Protein AF-A0A661I792-F1 (afdb_monomer)

pLDDT: mean 76.2, std 16.73, range [31.7, 96.56]

Structure (mmCIF, N/CA/C/O backbone):
data_AF-A0A661I792-F1
#
_entry.id   AF-A0A661I792-F1
#
loop_
_atom_site.group_PDB
_atom_site.id
_atom_site.type_symbol
_atom_site.label_atom_id
_atom_site.label_alt_id
_atom_site.label_comp_id
_atom_site.label_asym_id
_atom_site.label_entity_id
_atom_site.label_seq_id
_atom_site.pdbx_PDB_ins_code
_atom_site.Cartn_x
_atom_site.Cartn_y
_atom_site.Cartn_z
_atom_site.occupancy
_atom_site.B_iso_or_equiv
_atom_site.auth_seq_id
_atom_site.auth_comp_id
_atom_site.auth_asym_id
_atom_site.auth_atom_id
_atom_site.pdbx_PDB_model_num
ATOM 1 N N . MET A 1 1 ? 30.386 -7.662 -24.280 1.00 36.38 1 MET A N 1
ATOM 2 C CA . MET A 1 1 ? 29.263 -7.401 -25.202 1.00 36.38 1 MET A CA 1
ATOM 3 C C . MET A 1 1 ? 28.297 -6.497 -24.473 1.00 36.38 1 MET A C 1
ATOM 5 O O . MET A 1 1 ? 27.669 -6.955 -23.529 1.00 36.38 1 MET A O 1
ATOM 9 N N . GLU A 1 2 ? 28.245 -5.221 -24.839 1.00 31.70 2 GLU A N 1
ATOM 10 C CA . GLU A 1 2 ? 27.191 -4.324 -24.367 1.00 31.70 2 GLU A CA 1
ATOM 11 C C . GLU A 1 2 ? 25.916 -4.669 -25.136 1.00 31.70 2 GLU A C 1
ATOM 13 O O . GLU A 1 2 ? 25.877 -4.594 -26.364 1.00 31.70 2 GLU A O 1
ATOM 18 N N . ILE A 1 3 ? 24.895 -5.140 -24.422 1.00 36.31 3 ILE A N 1
ATOM 19 C CA . ILE A 1 3 ? 23.562 -5.319 -24.992 1.00 36.31 3 ILE A CA 1
ATOM 20 C C . ILE A 1 3 ? 23.033 -3.905 -25.246 1.00 36.31 3 ILE A C 1
ATOM 22 O O . ILE A 1 3 ? 22.927 -3.117 -24.308 1.00 36.31 3 ILE A O 1
ATOM 26 N N . SER A 1 4 ? 22.742 -3.558 -26.504 1.00 47.19 4 SER A N 1
ATOM 27 C CA . SER A 1 4 ? 22.090 -2.283 -26.815 1.00 47.19 4 SER A CA 1
ATOM 28 C C . SER A 1 4 ? 20.766 -2.186 -26.046 1.00 47.19 4 SER A C 1
ATOM 30 O O . SER A 1 4 ? 20.094 -3.196 -25.827 1.00 47.19 4 SER A O 1
ATOM 32 N N . ALA A 1 5 ? 20.360 -0.982 -25.633 1.00 53.44 5 ALA A N 1
ATOM 33 C CA . ALA A 1 5 ? 19.099 -0.781 -24.908 1.00 53.44 5 ALA A CA 1
ATOM 34 C C . ALA A 1 5 ? 17.885 -1.370 -25.661 1.00 53.44 5 ALA A C 1
ATOM 36 O O . ALA A 1 5 ? 16.935 -1.851 -25.051 1.00 53.44 5 ALA A O 1
ATOM 37 N N . GLU A 1 6 ? 17.956 -1.395 -26.991 1.00 52.75 6 GLU A N 1
ATOM 38 C CA . GLU A 1 6 ? 16.969 -1.996 -27.887 1.00 52.75 6 GLU A CA 1
ATOM 39 C C . GLU A 1 6 ? 16.891 -3.526 -27.731 1.00 52.75 6 GLU A C 1
ATOM 41 O O . GLU A 1 6 ? 15.804 -4.076 -27.551 1.00 52.75 6 GLU A O 1
ATOM 46 N N . ASN A 1 7 ? 18.044 -4.204 -27.659 1.00 55.19 7 ASN A N 1
ATOM 47 C CA . ASN A 1 7 ? 18.119 -5.645 -27.415 1.00 55.19 7 ASN A CA 1
ATOM 48 C C . ASN A 1 7 ? 17.689 -6.014 -25.988 1.00 55.19 7 ASN A C 1
ATOM 50 O O . ASN A 1 7 ? 17.092 -7.066 -25.794 1.00 55.19 7 ASN A O 1
ATOM 54 N N . ALA A 1 8 ? 17.947 -5.162 -24.989 1.00 55.28 8 ALA A N 1
ATOM 55 C CA . ALA A 1 8 ? 17.511 -5.401 -23.611 1.00 55.28 8 ALA A CA 1
ATOM 56 C C . ALA A 1 8 ? 15.984 -5.284 -23.456 1.00 55.28 8 ALA A C 1
ATOM 58 O O . ALA A 1 8 ? 15.372 -6.079 -22.750 1.00 55.28 8 ALA A O 1
ATOM 59 N N . ILE A 1 9 ? 15.360 -4.327 -24.147 1.00 59.91 9 ILE A N 1
ATOM 60 C CA . ILE A 1 9 ? 13.910 -4.095 -24.103 1.00 59.91 9 ILE A CA 1
ATOM 61 C C . ILE A 1 9 ? 13.143 -5.205 -24.822 1.00 59.91 9 ILE A C 1
ATOM 63 O O . ILE A 1 9 ? 12.162 -5.714 -24.279 1.00 59.91 9 ILE A O 1
ATOM 67 N N . GLN A 1 10 ? 13.611 -5.616 -26.003 1.00 60.66 10 GLN A N 1
ATOM 68 C CA . GLN A 1 10 ? 13.014 -6.741 -26.720 1.00 60.66 10 GLN A CA 1
ATOM 69 C C . GLN A 1 10 ? 13.182 -8.046 -25.928 1.00 60.66 10 GLN A C 1
ATOM 71 O O . GLN A 1 10 ? 12.230 -8.804 -25.785 1.00 60.66 10 GLN A O 1
ATOM 76 N N . LEU A 1 11 ? 14.349 -8.255 -25.309 1.00 58.88 11 LEU A N 1
ATOM 77 C CA . LEU A 1 11 ? 14.598 -9.403 -24.437 1.00 58.88 11 LEU A CA 1
ATOM 78 C C . LEU A 1 11 ? 13.673 -9.420 -23.209 1.00 58.88 11 LEU A C 1
ATOM 80 O O . LEU A 1 11 ? 13.202 -10.488 -22.832 1.00 58.88 11 LEU A O 1
ATOM 84 N N . ILE A 1 12 ? 13.384 -8.266 -22.595 1.00 63.16 12 ILE A N 1
ATOM 85 C CA . ILE A 1 12 ? 12.429 -8.155 -21.479 1.00 63.16 12 ILE A CA 1
ATOM 86 C C . ILE A 1 12 ? 11.011 -8.511 -21.944 1.00 63.16 12 ILE A C 1
ATOM 88 O O . ILE A 1 12 ? 10.348 -9.318 -21.295 1.00 63.16 12 ILE A O 1
ATOM 92 N N . ALA A 1 13 ? 10.569 -7.976 -23.085 1.00 63.66 13 ALA A N 1
ATOM 93 C CA . ALA A 1 13 ? 9.257 -8.290 -23.651 1.00 63.66 13 ALA A CA 1
ATOM 94 C C . ALA A 1 13 ? 9.113 -9.789 -23.991 1.00 63.66 13 ALA A C 1
ATOM 96 O O . ALA A 1 13 ? 8.110 -10.410 -23.636 1.00 63.66 13 ALA A O 1
ATOM 97 N N . ASP A 1 14 ? 10.141 -10.391 -24.596 1.00 64.50 14 ASP A N 1
ATOM 98 C CA . ASP A 1 14 ? 10.151 -11.807 -24.988 1.00 64.50 14 ASP A CA 1
ATOM 99 C C . ASP A 1 14 ? 10.258 -12.756 -23.777 1.00 64.50 14 ASP A C 1
ATOM 101 O O . ASP A 1 14 ? 9.633 -13.824 -23.752 1.00 64.50 14 ASP A O 1
ATOM 105 N N . LEU A 1 15 ? 11.017 -12.369 -22.741 1.00 63.72 15 LEU A N 1
ATOM 106 C CA . LEU A 1 15 ? 11.082 -13.095 -21.467 1.00 63.72 15 LEU A CA 1
ATOM 107 C C . LEU A 1 15 ? 9.733 -13.070 -20.743 1.00 63.72 15 LEU A C 1
ATOM 109 O O . LEU A 1 15 ? 9.329 -14.086 -20.174 1.00 63.72 15 LEU A O 1
ATOM 113 N N . TRP A 1 16 ? 9.030 -11.938 -20.770 1.00 69.50 16 TRP A N 1
ATOM 114 C CA . TRP A 1 16 ? 7.749 -11.782 -20.085 1.00 69.50 16 TRP A CA 1
ATOM 115 C C . TRP A 1 16 ? 6.616 -12.542 -20.752 1.00 69.50 16 TRP A C 1
ATOM 117 O O . TRP A 1 16 ? 5.866 -13.226 -20.054 1.00 69.50 16 TRP A O 1
ATOM 127 N N . ALA A 1 17 ? 6.544 -12.508 -22.083 1.00 65.00 17 ALA A N 1
ATOM 128 C CA . ALA A 1 17 ? 5.486 -13.170 -22.838 1.00 65.00 17 ALA A CA 1
ATOM 129 C C . ALA A 1 17 ? 5.376 -14.679 -22.544 1.00 65.00 17 ALA A C 1
ATOM 131 O O . ALA A 1 17 ? 4.275 -15.226 -22.571 1.00 65.00 17 ALA A O 1
ATOM 132 N N . ASN A 1 18 ? 6.494 -15.345 -22.228 1.00 67.94 18 ASN A N 1
ATOM 133 C CA . ASN A 1 18 ? 6.528 -16.792 -22.002 1.00 67.94 18 ASN A CA 1
ATOM 134 C C . ASN A 1 18 ? 6.599 -17.208 -20.524 1.00 67.94 18 ASN A C 1
ATOM 136 O O . ASN A 1 18 ? 6.168 -18.311 -20.193 1.00 67.94 18 ASN A O 1
ATOM 140 N N . LYS A 1 19 ? 7.156 -16.375 -19.633 1.00 80.69 19 LYS A N 1
ATOM 141 C CA . LYS A 1 19 ? 7.355 -16.739 -18.216 1.00 80.69 19 LYS A CA 1
ATOM 142 C C . LYS A 1 19 ? 6.339 -16.125 -17.255 1.00 80.69 19 LYS A C 1
ATOM 144 O O . LYS A 1 19 ? 6.137 -16.687 -16.183 1.00 80.69 19 LYS A O 1
ATOM 149 N N . PHE A 1 20 ? 5.706 -15.010 -17.621 1.00 86.56 20 PHE A N 1
ATOM 150 C CA . PHE A 1 20 ? 4.844 -14.233 -16.722 1.00 86.56 20 PHE A CA 1
ATOM 151 C C . PHE A 1 20 ? 3.500 -13.920 -17.400 1.00 86.56 20 PHE A C 1
ATOM 153 O O . PHE A 1 20 ? 3.260 -12.788 -17.836 1.00 86.56 20 PHE A O 1
ATOM 160 N N . PRO A 1 21 ? 2.628 -14.935 -17.566 1.00 88.62 21 PRO A N 1
ATOM 161 C CA . PRO A 1 21 ? 1.406 -14.809 -18.354 1.00 88.62 21 PRO A CA 1
ATOM 162 C C . PRO A 1 21 ? 0.429 -13.772 -17.793 1.00 88.62 21 PRO A C 1
ATOM 164 O O . PRO A 1 21 ? -0.238 -13.095 -18.577 1.00 88.62 21 PRO A O 1
ATOM 167 N N . LEU A 1 22 ? 0.337 -13.600 -16.469 1.00 89.81 22 LEU A N 1
ATOM 168 C CA . LEU A 1 22 ? -0.545 -12.590 -15.884 1.00 89.81 22 LEU A CA 1
ATOM 169 C C . LEU A 1 22 ? 0.030 -11.187 -16.026 1.00 89.81 22 LEU A C 1
ATOM 171 O O . LEU A 1 22 ? -0.718 -10.263 -16.349 1.00 89.81 22 LEU A O 1
ATOM 175 N N . VAL A 1 23 ? 1.342 -11.017 -15.853 1.00 86.69 23 VAL A N 1
ATOM 176 C CA . VAL A 1 23 ? 2.013 -9.744 -16.153 1.00 86.69 23 VAL A CA 1
ATOM 177 C C . VAL A 1 23 ? 1.758 -9.349 -17.601 1.00 86.69 23 VAL A C 1
ATOM 179 O O . VAL A 1 23 ? 1.326 -8.226 -17.860 1.00 86.69 23 VAL A O 1
ATOM 182 N N . GLN A 1 24 ? 1.938 -10.279 -18.540 1.00 86.50 24 GLN A N 1
ATOM 183 C CA . GLN A 1 24 ? 1.678 -10.027 -19.953 1.00 86.50 24 GLN A CA 1
ATOM 184 C C . GLN A 1 24 ? 0.206 -9.677 -20.209 1.00 86.50 24 GLN A C 1
ATOM 186 O O . GLN A 1 24 ? -0.077 -8.679 -20.872 1.00 86.50 24 GLN A O 1
ATOM 191 N N . LYS A 1 25 ? -0.731 -10.456 -19.653 1.00 88.38 25 LYS A N 1
ATOM 192 C CA . LYS A 1 25 ? -2.183 -10.253 -19.793 1.00 88.38 25 LYS A CA 1
ATOM 193 C C . LYS A 1 25 ? -2.640 -8.879 -19.302 1.00 88.38 25 LYS A C 1
ATOM 195 O O . LYS A 1 25 ? -3.499 -8.272 -19.931 1.00 88.38 25 LYS A O 1
ATOM 200 N N . TYR A 1 26 ? -2.113 -8.417 -18.171 1.00 89.00 26 TYR A N 1
ATOM 201 C CA . TYR A 1 26 ? -2.618 -7.229 -17.479 1.00 89.00 26 TYR A CA 1
ATOM 202 C C . TYR A 1 26 ? -1.806 -5.958 -17.744 1.00 89.00 26 TYR A C 1
ATOM 204 O O . TYR A 1 26 ? -2.359 -4.860 -17.725 1.00 89.00 26 TYR A O 1
ATOM 212 N N . PHE A 1 27 ? -0.506 -6.085 -18.000 1.00 86.75 27 PHE A N 1
ATOM 213 C CA . PHE A 1 27 ? 0.397 -4.945 -18.138 1.00 86.75 27 PHE A CA 1
ATOM 214 C C . PHE A 1 27 ? 1.147 -4.894 -19.472 1.00 86.75 27 PHE A C 1
ATOM 216 O O . PHE A 1 27 ? 1.736 -3.857 -19.764 1.00 86.75 27 PHE A O 1
ATOM 223 N N . GLY A 1 28 ? 1.126 -5.950 -20.293 1.00 85.44 28 GLY A N 1
ATOM 224 C CA . GLY A 1 28 ? 1.996 -6.086 -21.469 1.00 85.44 28 GLY A CA 1
ATOM 225 C C . GLY A 1 28 ? 1.923 -4.920 -22.464 1.00 85.44 28 GLY A C 1
ATOM 226 O O . GLY A 1 28 ? 2.956 -4.371 -22.853 1.00 85.44 28 GLY A O 1
ATOM 227 N N . GLU A 1 29 ? 0.718 -4.484 -22.842 1.00 85.88 29 GLU A N 1
ATOM 228 C CA . GLU A 1 29 ? 0.529 -3.356 -23.773 1.00 85.88 29 GLU A CA 1
ATOM 229 C C . GLU A 1 29 ? 1.017 -2.022 -23.183 1.00 85.88 29 GLU A C 1
ATOM 231 O O . GLU A 1 29 ? 1.724 -1.244 -23.836 1.00 85.88 29 GLU A O 1
ATOM 236 N N . ASN A 1 30 ? 0.684 -1.778 -21.915 1.00 88.25 30 ASN A N 1
ATOM 237 C CA . ASN A 1 30 ? 1.063 -0.568 -21.193 1.00 88.25 30 ASN A CA 1
ATOM 238 C C . ASN A 1 30 ? 2.582 -0.493 -20.979 1.00 88.25 30 ASN A C 1
ATOM 240 O O . ASN A 1 30 ? 3.195 0.543 -21.235 1.00 88.25 30 ASN A O 1
ATOM 244 N N . LEU A 1 31 ? 3.209 -1.602 -20.585 1.00 82.62 31 LEU A N 1
ATOM 245 C CA . LEU A 1 31 ? 4.657 -1.707 -20.416 1.00 82.62 31 LEU A CA 1
ATOM 246 C C . LEU A 1 31 ? 5.389 -1.526 -21.746 1.00 82.62 31 LEU A C 1
ATOM 248 O O . LEU A 1 31 ? 6.345 -0.759 -21.808 1.00 82.62 31 LEU A O 1
ATOM 252 N N . SER A 1 32 ? 4.898 -2.135 -22.827 1.00 81.81 32 SER A N 1
ATOM 253 C CA . SER A 1 32 ? 5.455 -1.934 -24.172 1.00 81.81 32 SER A CA 1
ATOM 254 C C . SER A 1 32 ? 5.437 -0.458 -24.582 1.00 81.81 32 SER A C 1
ATOM 256 O O . SER A 1 32 ? 6.396 0.045 -25.170 1.00 81.81 32 SER A O 1
ATOM 258 N N . SER A 1 33 ? 4.360 0.255 -24.244 1.00 85.12 33 SER A N 1
ATOM 259 C CA . SER A 1 33 ? 4.223 1.690 -24.514 1.00 85.12 33 SER A CA 1
ATOM 260 C C . SER A 1 33 ? 5.217 2.525 -23.701 1.00 85.12 33 SER A C 1
ATOM 262 O O . SER A 1 33 ? 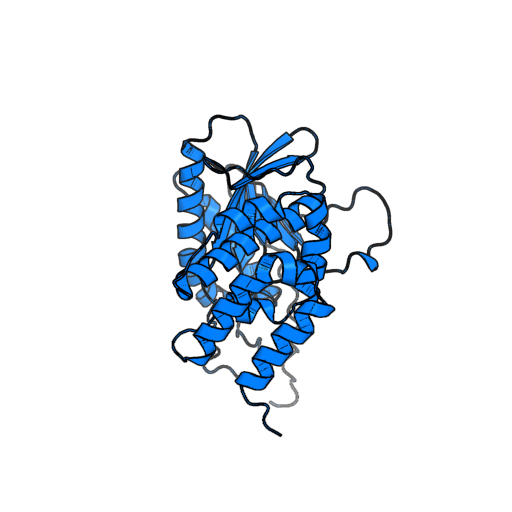5.869 3.415 -24.252 1.00 85.12 33 SER A O 1
ATOM 264 N N . LEU A 1 34 ? 5.391 2.214 -22.411 1.00 85.50 34 LEU A N 1
ATOM 265 C CA . LEU A 1 34 ? 6.366 2.894 -21.553 1.00 85.50 34 LEU A CA 1
ATOM 266 C C . LEU A 1 34 ? 7.813 2.633 -21.991 1.00 85.50 34 LEU A C 1
ATOM 268 O O . LEU A 1 34 ? 8.602 3.573 -22.058 1.00 85.50 34 LEU A O 1
ATOM 272 N N . LEU A 1 35 ? 8.155 1.394 -22.351 1.00 80.38 35 LEU A N 1
ATOM 273 C CA . LEU A 1 35 ? 9.501 1.025 -22.799 1.00 80.38 35 LEU A CA 1
ATOM 274 C C . LEU A 1 35 ? 9.898 1.762 -24.088 1.00 80.38 35 LEU A C 1
ATOM 276 O O . LEU A 1 35 ? 11.001 2.302 -24.171 1.00 80.38 35 LEU A O 1
ATOM 280 N N . LYS A 1 36 ? 8.983 1.882 -25.060 1.00 81.56 36 LYS A N 1
ATOM 281 C CA . LYS A 1 36 ? 9.202 2.689 -26.277 1.00 81.56 36 LYS A CA 1
ATOM 282 C C . LYS A 1 36 ? 9.427 4.168 -25.958 1.00 81.56 36 LYS A C 1
ATOM 284 O O . LYS A 1 36 ? 10.287 4.806 -26.559 1.00 81.56 36 LYS A O 1
ATOM 289 N N . ALA A 1 37 ? 8.690 4.718 -24.991 1.00 83.12 37 ALA A N 1
ATOM 290 C CA . ALA A 1 37 ? 8.872 6.103 -24.561 1.00 83.12 37 ALA A CA 1
ATOM 291 C C . ALA A 1 37 ? 10.225 6.341 -23.859 1.00 83.12 37 ALA A C 1
ATOM 293 O O . ALA A 1 37 ? 10.805 7.419 -24.002 1.00 83.12 37 ALA A O 1
ATOM 294 N N . MET A 1 38 ? 10.753 5.342 -23.139 1.00 77.75 38 MET A N 1
ATOM 295 C CA . MET A 1 38 ? 12.073 5.414 -22.497 1.00 77.75 38 MET A CA 1
ATOM 296 C C . MET A 1 38 ? 13.223 5.443 -23.513 1.00 77.75 38 MET A C 1
ATOM 298 O O . MET A 1 38 ? 14.182 6.183 -23.312 1.00 77.75 38 MET A O 1
ATOM 302 N N . GLN A 1 39 ? 13.118 4.710 -24.630 1.00 72.38 39 GLN A N 1
ATOM 303 C CA . GLN A 1 39 ? 14.141 4.701 -25.693 1.00 72.38 39 GLN A CA 1
ATOM 304 C C . GLN A 1 39 ? 14.381 6.087 -26.310 1.00 72.38 39 GLN A C 1
ATOM 306 O O . GLN A 1 39 ? 15.486 6.389 -26.753 1.00 72.38 39 GLN A O 1
ATOM 311 N N . GLY A 1 40 ? 13.370 6.960 -26.297 1.00 67.38 40 GLY A N 1
ATOM 312 C CA . GLY A 1 40 ? 13.493 8.341 -26.760 1.00 67.38 40 GLY A CA 1
ATOM 313 C C . GLY A 1 40 ? 14.227 9.286 -25.797 1.00 67.38 40 GLY A C 1
ATOM 314 O O . GLY A 1 40 ? 14.302 10.475 -26.097 1.00 67.38 40 GLY A O 1
ATOM 315 N N . ASN A 1 41 ? 14.724 8.814 -24.642 1.00 61.44 41 ASN A N 1
ATOM 316 C CA . ASN A 1 41 ? 15.320 9.619 -23.557 1.00 61.44 41 ASN A CA 1
ATOM 317 C C . ASN A 1 41 ? 14.410 10.736 -22.991 1.00 61.44 41 ASN A C 1
ATOM 319 O O . ASN A 1 41 ? 14.884 11.645 -22.313 1.00 61.44 41 ASN A O 1
ATOM 323 N N . GLN A 1 42 ? 13.096 10.689 -23.236 1.00 61.56 42 GLN A N 1
ATOM 324 C CA . GLN A 1 42 ? 12.149 11.734 -22.806 1.00 61.56 42 GLN A CA 1
ATOM 325 C C . GLN A 1 42 ? 11.449 11.426 -21.475 1.00 61.56 42 GLN A C 1
ATOM 327 O O . GLN A 1 42 ? 10.631 12.217 -21.003 1.00 61.56 42 GLN A O 1
ATOM 332 N N . PHE A 1 43 ? 11.724 10.269 -20.874 1.00 73.62 43 PHE A N 1
ATOM 333 C CA . PHE A 1 43 ? 10.916 9.741 -19.786 1.00 73.62 43 PHE A CA 1
ATOM 334 C C . PHE A 1 43 ? 11.717 8.766 -18.918 1.00 73.62 43 PHE A C 1
ATOM 336 O O . PHE A 1 43 ? 12.423 7.907 -19.440 1.00 73.62 43 PHE A O 1
ATOM 343 N N . ASN A 1 44 ? 11.575 8.893 -17.595 1.00 69.75 44 ASN A N 1
ATOM 344 C CA . ASN A 1 44 ? 12.015 7.871 -16.651 1.00 69.75 44 ASN A CA 1
ATOM 345 C C . ASN A 1 44 ? 10.785 7.161 -16.062 1.00 69.75 44 ASN A C 1
ATOM 347 O O . ASN A 1 44 ? 10.005 7.791 -15.341 1.00 69.75 44 ASN A O 1
ATOM 351 N N . GLY A 1 45 ? 10.606 5.880 -16.397 1.00 70.62 45 GLY A N 1
ATOM 352 C CA . GLY A 1 45 ? 9.443 5.090 -16.007 1.00 70.62 45 GLY A CA 1
ATOM 353 C C . GLY A 1 45 ? 9.614 4.400 -14.676 1.00 70.62 45 GLY A C 1
ATOM 354 O O . GLY A 1 45 ? 10.247 3.355 -14.593 1.00 70.62 45 GLY A O 1
ATOM 355 N N . ARG A 1 46 ? 8.984 4.945 -13.635 1.00 73.25 46 ARG A N 1
ATOM 356 C CA . ARG A 1 46 ? 9.058 4.383 -12.283 1.00 73.25 46 ARG A CA 1
ATOM 357 C C . ARG A 1 46 ? 8.275 3.084 -12.155 1.00 73.25 46 ARG A C 1
ATOM 359 O O . ARG A 1 46 ? 8.669 2.217 -11.385 1.00 73.25 46 ARG A O 1
ATOM 366 N N . PHE A 1 47 ? 7.170 2.937 -12.887 1.00 77.19 47 PHE A N 1
ATOM 367 C CA . PHE A 1 47 ? 6.469 1.659 -12.977 1.00 77.19 47 PHE A CA 1
ATOM 368 C C . PHE A 1 47 ? 7.354 0.616 -13.651 1.00 77.19 47 PHE A C 1
ATOM 370 O O . PHE A 1 47 ? 7.424 -0.516 -13.186 1.00 77.19 47 PHE A O 1
ATOM 377 N N . VAL A 1 48 ? 8.083 1.021 -14.697 1.00 71.56 48 VAL A N 1
ATOM 378 C CA . VAL A 1 48 ? 9.048 0.153 -15.376 1.00 71.56 48 VAL A CA 1
ATOM 379 C C . VAL A 1 48 ? 10.165 -0.249 -14.409 1.00 71.56 48 VAL A C 1
ATOM 381 O O . VAL A 1 48 ? 10.387 -1.442 -14.235 1.00 71.56 48 VAL A O 1
ATOM 384 N N . GLU A 1 49 ? 10.777 0.707 -13.697 1.00 68.12 49 GLU A N 1
ATOM 385 C CA . GLU A 1 49 ? 11.764 0.465 -12.627 1.00 68.12 49 GLU A CA 1
ATOM 386 C C . GLU A 1 49 ? 11.234 -0.511 -11.550 1.00 68.12 49 GLU A C 1
ATOM 388 O O . GLU A 1 49 ? 11.933 -1.440 -11.154 1.00 68.12 49 GLU A O 1
ATOM 393 N N . ALA A 1 50 ? 9.979 -0.357 -11.115 1.00 62.84 50 ALA A N 1
ATOM 394 C CA . ALA A 1 50 ? 9.343 -1.251 -10.142 1.00 62.84 50 ALA A CA 1
ATOM 395 C C . ALA A 1 50 ? 8.999 -2.640 -10.720 1.00 62.84 50 ALA A C 1
ATOM 397 O O . ALA A 1 50 ? 8.945 -3.624 -9.982 1.00 62.84 50 ALA A O 1
ATOM 398 N N . SER A 1 51 ? 8.776 -2.736 -12.034 1.00 59.97 51 SER A N 1
ATOM 399 C CA . SER A 1 51 ? 8.444 -3.982 -12.738 1.00 59.97 51 SER A CA 1
ATOM 400 C C . SER A 1 51 ? 9.651 -4.886 -13.028 1.00 59.97 51 SER A C 1
ATOM 402 O O . SER A 1 51 ? 9.461 -6.008 -13.490 1.00 59.97 51 SER A O 1
ATOM 404 N N . PHE A 1 52 ? 10.881 -4.460 -12.700 1.00 57.22 52 PHE A N 1
ATOM 405 C CA . PHE A 1 52 ? 12.107 -5.266 -12.849 1.00 57.22 52 PHE A CA 1
ATOM 406 C C . PHE A 1 52 ? 12.189 -6.499 -11.926 1.00 57.22 52 PHE A C 1
ATOM 408 O O . PHE A 1 52 ? 13.158 -7.249 -12.009 1.00 57.22 52 PHE A O 1
ATOM 415 N N . PHE A 1 53 ? 11.164 -6.759 -11.107 1.00 68.12 53 PHE A N 1
ATOM 416 C CA . PHE A 1 53 ? 10.964 -8.034 -10.405 1.00 68.12 53 PHE A CA 1
ATOM 417 C C . PHE A 1 53 ? 9.702 -8.751 -10.922 1.00 68.12 53 PHE A C 1
ATOM 419 O O . PHE A 1 53 ? 8.722 -8.895 -10.178 1.00 68.12 53 PHE A O 1
ATOM 426 N N . PRO A 1 54 ? 9.675 -9.167 -12.201 1.00 71.06 54 PRO A N 1
ATOM 427 C CA . PRO A 1 54 ? 8.477 -9.716 -12.827 1.00 71.06 54 PRO A CA 1
ATOM 428 C C . PRO A 1 54 ? 8.006 -11.018 -12.164 1.00 71.06 54 PRO A C 1
ATOM 430 O O . PRO A 1 54 ? 6.805 -11.257 -12.105 1.00 71.06 54 PRO A O 1
ATOM 433 N N . GLU A 1 55 ? 8.903 -11.804 -11.563 1.00 76.88 55 GLU A N 1
ATOM 434 C CA . GLU A 1 55 ? 8.561 -12.987 -10.767 1.00 76.88 55 GLU A CA 1
ATOM 435 C C . GLU A 1 55 ? 7.694 -12.620 -9.554 1.00 76.88 55 GLU A C 1
ATOM 437 O O . GLU A 1 55 ? 6.677 -13.259 -9.284 1.00 76.88 55 GLU A O 1
ATOM 442 N N . ALA A 1 56 ? 8.076 -11.570 -8.821 1.00 74.38 56 ALA A N 1
ATOM 443 C CA . ALA A 1 56 ? 7.339 -11.115 -7.644 1.00 74.38 56 ALA A CA 1
ATOM 444 C C . ALA A 1 56 ? 5.984 -10.503 -8.031 1.00 74.38 56 ALA A C 1
ATOM 446 O O . ALA A 1 56 ? 4.991 -10.674 -7.313 1.00 74.38 56 ALA A O 1
ATOM 447 N N . LEU A 1 57 ? 5.941 -9.808 -9.172 1.00 77.94 57 LEU A N 1
ATOM 448 C CA . LEU A 1 57 ? 4.721 -9.256 -9.749 1.00 77.94 57 LEU A CA 1
ATOM 449 C C . LEU A 1 57 ? 3.758 -10.375 -10.173 1.00 77.94 57 LEU A C 1
ATOM 451 O O . LEU A 1 57 ? 2.604 -10.374 -9.746 1.00 77.94 57 LEU A O 1
ATOM 455 N N . GLU A 1 58 ? 4.241 -11.361 -10.927 1.00 85.69 58 GLU A N 1
ATOM 456 C CA . GLU A 1 58 ? 3.479 -12.533 -11.367 1.00 85.69 58 GLU A CA 1
ATOM 457 C C . GLU A 1 58 ? 2.959 -13.340 -10.173 1.00 85.69 58 GLU A C 1
ATOM 459 O O . GLU A 1 58 ? 1.770 -13.652 -10.102 1.00 85.69 58 GLU A O 1
ATOM 464 N N . ALA A 1 59 ? 3.809 -13.632 -9.183 1.00 83.56 59 ALA A N 1
ATOM 465 C CA . ALA A 1 59 ? 3.402 -14.351 -7.978 1.00 83.56 59 ALA A CA 1
ATOM 466 C C . ALA A 1 59 ? 2.288 -13.609 -7.221 1.00 83.56 59 ALA A C 1
ATOM 468 O O . ALA A 1 59 ? 1.362 -14.231 -6.698 1.00 83.56 59 ALA A O 1
ATOM 469 N N . ARG A 1 60 ? 2.343 -12.270 -7.176 1.00 84.81 60 ARG A N 1
ATOM 470 C CA . ARG A 1 60 ? 1.284 -11.463 -6.560 1.00 84.81 60 ARG A CA 1
ATOM 471 C C . ARG A 1 60 ? 0.004 -11.476 -7.385 1.00 84.81 60 ARG A C 1
ATOM 473 O O . ARG A 1 60 ? -1.063 -11.648 -6.805 1.00 84.81 60 ARG A O 1
ATOM 480 N N . LEU A 1 61 ? 0.100 -11.338 -8.707 1.00 88.81 61 LEU A N 1
ATOM 481 C CA . LEU A 1 61 ? -1.052 -11.422 -9.606 1.00 88.81 61 LEU A CA 1
ATOM 482 C C . LEU A 1 61 ? -1.765 -12.769 -9.468 1.00 88.81 61 LEU A C 1
ATOM 484 O O . LEU A 1 61 ? -2.980 -12.780 -9.295 1.00 88.81 61 LEU A O 1
ATOM 488 N N . ASN A 1 62 ? -1.021 -13.876 -9.414 1.00 89.38 62 ASN A N 1
ATOM 489 C CA . ASN A 1 62 ? -1.575 -15.213 -9.181 1.00 89.38 62 ASN A CA 1
ATOM 490 C C . ASN A 1 62 ? -2.348 -15.288 -7.856 1.00 89.38 62 ASN A C 1
ATOM 492 O O . ASN A 1 62 ? -3.443 -15.849 -7.789 1.00 89.38 62 ASN A O 1
ATOM 496 N N . ARG A 1 63 ? -1.827 -14.660 -6.794 1.00 87.06 63 ARG A N 1
ATOM 497 C CA . ARG A 1 63 ? -2.535 -14.583 -5.512 1.00 87.06 63 ARG A CA 1
ATOM 498 C C . ARG A 1 63 ? -3.769 -13.694 -5.552 1.00 87.06 63 ARG A C 1
ATOM 500 O O . ARG A 1 63 ? -4.634 -13.897 -4.719 1.00 87.06 63 ARG A O 1
ATOM 507 N N . ILE A 1 64 ? -3.917 -12.718 -6.436 1.00 90.31 64 ILE A N 1
ATOM 508 C CA . ILE A 1 64 ? -5.101 -11.834 -6.409 1.00 90.31 64 ILE A CA 1
ATOM 509 C C . ILE A 1 64 ? -6.093 -12.102 -7.534 1.00 90.31 64 ILE A C 1
ATOM 511 O O . ILE A 1 64 ? -7.238 -11.669 -7.437 1.00 90.31 64 ILE A O 1
ATOM 515 N N . GLU A 1 65 ? -5.708 -12.854 -8.564 1.00 90.69 65 GLU A N 1
ATOM 516 C CA . GLU A 1 65 ? -6.565 -13.106 -9.723 1.00 90.69 65 GLU A CA 1
ATOM 517 C C . GLU A 1 65 ? -7.877 -13.796 -9.339 1.00 90.69 65 GLU A C 1
ATOM 519 O O . GLU A 1 65 ? -8.938 -13.410 -9.826 1.00 90.69 65 GLU A O 1
ATOM 524 N N . VAL A 1 66 ? -7.838 -14.727 -8.384 1.00 88.19 66 VAL A N 1
ATOM 525 C CA . VAL A 1 66 ? -9.036 -15.430 -7.891 1.00 88.19 66 VAL A CA 1
ATOM 526 C C . VAL A 1 66 ? -10.061 -14.515 -7.206 1.00 88.19 66 VAL A C 1
ATOM 528 O O . VAL A 1 66 ? -11.194 -14.927 -6.993 1.00 88.19 66 VAL A O 1
ATOM 531 N N . VAL A 1 67 ? -9.686 -13.280 -6.849 1.00 91.31 67 VAL A N 1
ATOM 532 C CA . VAL A 1 67 ? -10.609 -12.272 -6.291 1.00 91.31 67 VAL A CA 1
ATOM 533 C C . VAL A 1 67 ? -11.453 -11.627 -7.397 1.00 91.31 67 VAL A C 1
ATOM 535 O O . VAL A 1 67 ? -12.513 -11.067 -7.130 1.00 91.31 67 VAL A O 1
ATOM 538 N N . GLY A 1 68 ? -10.996 -11.684 -8.652 1.00 91.38 68 GLY A N 1
ATOM 539 C CA . GLY A 1 68 ? -11.732 -11.170 -9.808 1.00 91.38 68 GLY A CA 1
ATOM 540 C C . GLY A 1 68 ? -11.756 -9.643 -9.944 1.00 91.38 68 GLY A C 1
ATOM 541 O O . GLY A 1 68 ? -12.496 -9.128 -10.774 1.00 91.38 68 GLY A O 1
ATOM 542 N N . GLN A 1 69 ? -10.955 -8.905 -9.165 1.00 93.12 69 GLN A N 1
ATOM 543 C CA . GLN A 1 69 ? -10.934 -7.430 -9.186 1.00 93.12 69 GLN A CA 1
ATOM 544 C C . GLN A 1 69 ? -9.796 -6.833 -10.026 1.00 93.12 69 GLN A C 1
ATOM 546 O O . GLN A 1 69 ? -9.815 -5.640 -10.318 1.00 93.12 69 GLN A O 1
ATOM 551 N N . THR A 1 70 ? -8.815 -7.642 -10.446 1.00 92.06 70 THR A N 1
ATOM 552 C CA . THR A 1 70 ? -7.635 -7.158 -11.184 1.00 92.06 70 THR A CA 1
ATOM 553 C C . THR A 1 70 ? -8.018 -6.398 -12.450 1.00 92.06 70 THR A C 1
ATOM 555 O O . THR A 1 70 ? -7.494 -5.317 -12.700 1.00 92.06 70 THR A O 1
ATOM 558 N N . LYS A 1 71 ? -8.974 -6.933 -13.220 1.00 90.94 71 LYS A N 1
ATOM 559 C CA . LYS A 1 71 ? -9.448 -6.287 -14.446 1.00 90.94 71 LYS A CA 1
ATOM 560 C C . LYS A 1 71 ? -10.134 -4.949 -14.158 1.00 90.94 71 LYS A C 1
ATOM 562 O O . LYS A 1 71 ? -9.758 -3.961 -14.763 1.00 90.94 71 LYS A O 1
ATOM 567 N N . ALA A 1 72 ? -11.059 -4.903 -13.196 1.00 92.00 72 ALA A N 1
ATOM 568 C CA . ALA A 1 72 ? -11.781 -3.677 -12.850 1.00 92.00 72 ALA A CA 1
ATOM 569 C C . ALA A 1 72 ? -10.837 -2.534 -12.434 1.00 92.00 72 ALA A C 1
ATOM 571 O O . ALA A 1 72 ? -11.035 -1.396 -12.840 1.00 92.00 72 ALA A O 1
ATOM 572 N N . ILE A 1 73 ? -9.773 -2.838 -11.680 1.00 92.25 73 ILE A N 1
ATOM 573 C CA . ILE A 1 73 ? -8.745 -1.847 -11.316 1.00 92.25 73 ILE A CA 1
ATOM 574 C C . ILE A 1 73 ? -7.998 -1.338 -12.556 1.00 92.25 73 ILE A C 1
ATOM 576 O O . ILE A 1 73 ? -7.743 -0.141 -12.691 1.00 92.25 73 ILE A O 1
ATOM 580 N N . LEU A 1 74 ? -7.617 -2.242 -13.459 1.00 91.19 74 LEU A N 1
ATOM 581 C CA . LEU A 1 74 ? -6.818 -1.896 -14.635 1.00 91.19 74 LEU A CA 1
ATOM 582 C C . LEU A 1 74 ? -7.632 -1.235 -15.748 1.00 91.19 74 LEU A C 1
ATOM 584 O O . LEU A 1 74 ? -7.075 -0.434 -16.495 1.00 91.19 74 LEU A O 1
ATOM 588 N N . ASP A 1 75 ? -8.936 -1.489 -15.821 1.00 90.12 75 ASP A N 1
ATOM 589 C CA . ASP A 1 75 ? -9.839 -0.794 -16.739 1.00 90.12 75 ASP A CA 1
ATOM 590 C C . ASP A 1 75 ? -9.829 0.727 -16.461 1.00 90.12 75 ASP A C 1
ATOM 592 O O . ASP A 1 75 ? -9.906 1.527 -17.396 1.00 90.12 75 ASP A O 1
ATOM 596 N N . GLU A 1 76 ? -9.598 1.158 -15.211 1.00 87.31 76 GLU A N 1
ATOM 597 C CA . GLU A 1 76 ? -9.450 2.580 -14.870 1.00 87.31 76 GLU A CA 1
ATOM 598 C C . GLU A 1 76 ? -8.099 3.204 -15.290 1.00 87.31 76 GLU A C 1
ATOM 600 O O . GLU A 1 76 ? -7.896 4.418 -15.136 1.00 87.31 76 GLU A O 1
ATOM 605 N N . VAL A 1 77 ? -7.142 2.402 -15.772 1.00 88.25 77 VAL A N 1
ATOM 606 C CA . VAL A 1 77 ? -5.949 2.914 -16.464 1.00 88.25 77 VAL A CA 1
ATOM 607 C C . VAL A 1 77 ? -6.355 3.427 -17.843 1.00 88.25 77 VAL A C 1
ATOM 609 O O . VAL A 1 77 ? -5.888 4.486 -18.257 1.00 88.25 77 VAL A O 1
ATOM 612 N N . GLY A 1 78 ? -7.273 2.727 -18.518 1.00 81.62 78 GLY A N 1
ATOM 613 C CA . GLY A 1 78 ? -7.804 3.106 -19.823 1.00 81.62 78 GLY A CA 1
ATOM 614 C C . GLY A 1 78 ? -6.723 3.300 -20.893 1.00 81.62 78 GLY A C 1
ATOM 615 O O . GLY A 1 78 ? -5.619 2.766 -20.816 1.00 81.62 78 GLY A O 1
ATOM 616 N N . THR A 1 79 ? -7.039 4.100 -21.914 1.00 85.19 79 THR A N 1
ATOM 617 C CA . THR A 1 79 ? -6.120 4.409 -23.022 1.00 85.19 79 THR A CA 1
ATOM 618 C C . THR A 1 79 ? -5.386 5.732 -22.778 1.00 85.19 79 THR A C 1
ATOM 620 O O . THR A 1 79 ? -5.679 6.758 -23.396 1.00 85.19 79 THR A O 1
ATOM 623 N N . ILE A 1 80 ? -4.426 5.740 -21.850 1.00 89.25 80 ILE A N 1
ATOM 624 C CA . ILE A 1 80 ? -3.591 6.922 -21.591 1.00 89.25 80 ILE A CA 1
ATOM 625 C C . ILE A 1 80 ? -2.401 6.947 -22.555 1.00 89.25 80 ILE A C 1
ATOM 627 O O . ILE A 1 80 ? -1.490 6.135 -22.458 1.00 89.25 80 ILE A O 1
ATOM 631 N N . GLN A 1 81 ? -2.370 7.939 -23.448 1.00 87.00 81 GLN A N 1
ATOM 632 C CA . GLN A 1 81 ? -1.277 8.098 -24.419 1.00 87.00 81 GLN A CA 1
ATOM 633 C C . GLN A 1 81 ? -0.026 8.777 -23.843 1.00 87.00 81 GLN A C 1
ATOM 635 O O . GLN A 1 81 ? 1.080 8.538 -24.314 1.00 87.00 81 GLN A O 1
ATOM 640 N N . ASN A 1 82 ? -0.180 9.661 -22.850 1.00 90.31 82 ASN A N 1
ATOM 641 C CA . ASN A 1 82 ? 0.956 10.370 -22.260 1.00 90.31 82 ASN A CA 1
ATOM 642 C C . ASN A 1 82 ? 1.749 9.420 -21.336 1.00 90.31 82 ASN A C 1
ATOM 644 O O . ASN A 1 82 ? 1.184 9.003 -20.322 1.00 90.31 82 ASN A O 1
ATOM 648 N N . PRO A 1 83 ? 3.041 9.136 -21.606 1.00 89.06 83 PRO A N 1
ATOM 649 C CA . PRO A 1 83 ? 3.807 8.142 -20.846 1.00 89.06 83 PRO A CA 1
ATOM 650 C C . PRO A 1 83 ? 3.895 8.443 -19.347 1.00 89.06 83 PRO A C 1
ATOM 652 O O . PRO A 1 83 ? 3.702 7.555 -18.526 1.00 89.06 83 PRO A O 1
ATOM 655 N N . THR A 1 84 ? 4.086 9.709 -18.969 1.00 88.12 84 THR A N 1
ATOM 656 C CA . THR A 1 84 ? 4.150 10.124 -17.559 1.00 88.12 84 THR A CA 1
ATOM 657 C C . THR A 1 84 ? 2.830 9.893 -16.827 1.00 88.12 84 THR A C 1
ATOM 659 O O . THR A 1 84 ? 2.824 9.458 -15.676 1.00 88.12 84 THR A O 1
ATOM 662 N N . LYS A 1 85 ? 1.694 10.179 -17.476 1.00 90.25 85 LYS A N 1
ATOM 663 C CA . LYS A 1 85 ? 0.368 9.914 -16.896 1.00 90.25 85 LYS A CA 1
ATOM 664 C C . LYS A 1 85 ? 0.072 8.416 -16.835 1.00 90.25 85 LYS A C 1
ATOM 666 O O . LYS A 1 85 ? -0.505 7.975 -15.846 1.00 90.25 85 LYS A O 1
ATOM 671 N N . LEU A 1 86 ? 0.473 7.660 -17.858 1.00 91.06 86 LEU A N 1
ATOM 672 C CA . LEU A 1 86 ? 0.311 6.209 -17.905 1.00 91.06 86 LEU A CA 1
ATOM 673 C C . LEU A 1 86 ? 1.088 5.549 -16.759 1.00 91.06 86 LEU A C 1
ATOM 675 O O . LEU A 1 86 ? 0.504 4.820 -15.968 1.00 91.06 86 LEU A O 1
ATOM 679 N N . ASP A 1 87 ? 2.367 5.888 -16.602 1.00 88.00 87 ASP A N 1
ATOM 680 C CA . ASP A 1 87 ? 3.228 5.405 -15.516 1.00 88.00 87 ASP A CA 1
ATOM 681 C C . ASP A 1 87 ? 2.657 5.718 -14.132 1.00 88.00 87 ASP A C 1
ATOM 683 O O . ASP A 1 87 ? 2.535 4.836 -13.280 1.00 88.00 87 ASP A O 1
ATOM 687 N N . ALA A 1 88 ? 2.221 6.965 -13.922 1.00 87.19 88 ALA A N 1
ATOM 688 C CA . ALA A 1 88 ? 1.598 7.366 -12.669 1.00 87.19 88 ALA A CA 1
ATOM 689 C C . ALA A 1 88 ? 0.332 6.550 -12.375 1.00 87.19 88 ALA A C 1
ATOM 691 O O . ALA A 1 88 ? 0.141 6.122 -11.235 1.00 87.19 88 ALA A O 1
ATOM 692 N N . ARG A 1 89 ? -0.502 6.308 -13.392 1.00 90.94 89 ARG A N 1
ATOM 693 C CA . ARG A 1 89 ? -1.759 5.578 -13.234 1.00 90.94 89 ARG A CA 1
ATOM 694 C C . ARG A 1 89 ? -1.548 4.082 -13.014 1.00 90.94 89 ARG A C 1
ATOM 696 O O . ARG A 1 89 ? -2.241 3.506 -12.181 1.00 90.94 89 ARG A O 1
ATOM 703 N N . LEU A 1 90 ? -0.569 3.474 -13.682 1.00 90.12 90 LEU A N 1
ATOM 704 C CA . LEU A 1 90 ? -0.174 2.083 -13.445 1.00 90.12 90 LEU A CA 1
ATOM 705 C C . LEU A 1 90 ? 0.344 1.873 -12.023 1.00 90.12 90 LEU A C 1
ATOM 707 O O . LEU A 1 90 ? 0.012 0.874 -11.393 1.00 90.12 90 LEU A O 1
ATOM 711 N N . LEU A 1 91 ? 1.106 2.825 -11.482 1.00 87.69 91 LEU A N 1
ATOM 712 C CA . LEU A 1 91 ? 1.548 2.760 -10.089 1.00 87.69 91 LEU A CA 1
ATOM 713 C C . LEU A 1 91 ? 0.383 2.897 -9.096 1.00 87.69 91 LEU A C 1
ATOM 715 O O . LEU A 1 91 ? 0.405 2.258 -8.047 1.00 87.69 91 LEU A O 1
ATOM 719 N N . ASP A 1 92 ? -0.629 3.712 -9.405 1.00 89.38 92 ASP A N 1
ATOM 720 C CA . ASP A 1 92 ? -1.833 3.822 -8.570 1.00 89.38 92 ASP A CA 1
ATOM 721 C C . ASP A 1 92 ? -2.657 2.526 -8.616 1.00 89.38 92 ASP A C 1
ATOM 723 O O . ASP A 1 92 ? -3.001 1.984 -7.566 1.00 89.38 92 ASP A O 1
ATOM 727 N N . ALA A 1 93 ? -2.872 1.966 -9.811 1.00 91.31 93 ALA A N 1
ATOM 728 C CA . ALA A 1 93 ? -3.493 0.654 -9.982 1.00 91.31 93 ALA A CA 1
ATOM 729 C C . ALA A 1 93 ? -2.713 -0.432 -9.224 1.00 91.31 93 ALA A C 1
ATOM 731 O O . ALA A 1 93 ? -3.290 -1.269 -8.532 1.00 91.31 93 ALA A O 1
ATOM 732 N N . TRP A 1 94 ? -1.382 -0.384 -9.275 1.00 88.81 94 TRP A N 1
ATOM 733 C CA . TRP A 1 94 ? -0.537 -1.302 -8.524 1.00 88.81 94 TRP A CA 1
ATOM 734 C C . TRP A 1 94 ? -0.710 -1.169 -7.010 1.00 88.81 94 TRP A C 1
ATOM 736 O O . TRP A 1 94 ? -0.770 -2.182 -6.316 1.00 88.81 94 TRP A O 1
ATOM 746 N N . ALA A 1 95 ? -0.850 0.047 -6.480 1.00 89.94 95 ALA A N 1
ATOM 747 C CA . ALA A 1 95 ? -1.133 0.255 -5.062 1.00 89.94 95 ALA A CA 1
ATOM 748 C C . ALA A 1 95 ? -2.465 -0.393 -4.634 1.00 89.94 95 ALA A C 1
ATOM 750 O O . ALA A 1 95 ? -2.547 -1.007 -3.564 1.00 89.94 95 ALA A O 1
ATOM 751 N N . GLU A 1 96 ? -3.495 -0.323 -5.478 1.00 93.44 96 GLU A N 1
ATOM 752 C CA . GLU A 1 96 ? -4.777 -0.992 -5.233 1.00 93.44 96 GLU A CA 1
ATOM 753 C C . GLU A 1 96 ? -4.640 -2.520 -5.278 1.00 93.44 96 GLU A C 1
ATOM 755 O O . GLU A 1 96 ? -5.081 -3.207 -4.356 1.00 93.44 96 GLU A O 1
ATOM 760 N N . LEU A 1 97 ? -3.932 -3.069 -6.269 1.00 92.06 97 LEU A N 1
ATOM 761 C CA . LEU A 1 97 ? -3.663 -4.510 -6.360 1.00 92.06 97 LEU A CA 1
ATOM 762 C C . LEU A 1 97 ? -2.850 -5.029 -5.163 1.00 92.06 97 LEU A C 1
ATOM 764 O O . LEU A 1 97 ? -3.144 -6.097 -4.618 1.00 92.06 97 LEU A O 1
ATOM 768 N N . ARG A 1 98 ? -1.863 -4.255 -4.694 1.00 88.38 98 ARG A N 1
ATOM 769 C CA . ARG A 1 98 ? -1.117 -4.553 -3.462 1.00 88.38 98 ARG A CA 1
ATOM 770 C C . ARG A 1 98 ? -2.016 -4.554 -2.231 1.00 88.38 98 ARG A C 1
ATOM 772 O O . ARG A 1 98 ? -1.824 -5.385 -1.345 1.00 88.38 98 ARG A O 1
ATOM 779 N N . THR A 1 99 ? -2.995 -3.656 -2.190 1.00 93.06 99 THR A N 1
ATOM 780 C CA . THR A 1 99 ? -3.995 -3.629 -1.122 1.00 93.06 99 THR A CA 1
ATOM 781 C C . THR A 1 99 ? -4.819 -4.913 -1.133 1.00 93.06 99 THR A C 1
ATOM 783 O O . THR A 1 99 ? -4.954 -5.539 -0.087 1.00 93.06 99 THR A O 1
ATOM 786 N N . ILE A 1 100 ? -5.289 -5.373 -2.297 1.00 94.00 100 ILE A N 1
ATOM 787 C CA . ILE A 1 100 ? -6.039 -6.636 -2.404 1.00 94.00 100 ILE A CA 1
ATOM 788 C C . ILE A 1 100 ? -5.220 -7.825 -1.894 1.00 94.00 100 ILE A C 1
ATOM 790 O O . ILE A 1 100 ? -5.738 -8.621 -1.112 1.00 94.00 100 ILE A O 1
ATOM 794 N N . ASP A 1 101 ? -3.950 -7.939 -2.292 1.00 89.88 101 ASP A N 1
ATOM 795 C CA . ASP A 1 101 ? -3.075 -9.021 -1.818 1.00 89.88 101 ASP A CA 1
ATOM 796 C C . ASP A 1 101 ? -2.961 -9.010 -0.287 1.00 89.88 101 ASP A C 1
ATOM 798 O O . ASP A 1 101 ? -3.106 -10.050 0.357 1.00 89.88 101 ASP A O 1
ATOM 802 N N . GLN A 1 102 ? -2.792 -7.827 0.317 1.00 88.69 102 GLN A N 1
ATOM 803 C CA . GLN A 1 102 ? -2.758 -7.703 1.774 1.00 88.69 102 GLN A CA 1
ATOM 804 C C . GLN A 1 102 ? -4.092 -8.100 2.423 1.00 88.69 102 GLN A C 1
ATOM 806 O O . GLN A 1 102 ? -4.101 -8.845 3.403 1.00 88.69 102 GLN A O 1
ATOM 811 N N . LEU A 1 103 ? -5.221 -7.638 1.882 1.00 91.69 103 LEU A N 1
ATOM 812 C CA . LEU A 1 103 ? -6.547 -7.966 2.408 1.00 91.69 103 LEU A CA 1
ATOM 813 C C . LEU A 1 103 ? -6.804 -9.480 2.358 1.00 91.69 103 LEU A C 1
ATOM 815 O O . LEU A 1 103 ? -7.273 -10.056 3.342 1.00 91.69 103 LEU A O 1
ATOM 819 N N . ARG A 1 104 ? -6.415 -10.159 1.269 1.00 89.06 104 ARG A N 1
ATOM 820 C CA . ARG A 1 104 ? -6.487 -11.626 1.181 1.00 89.06 104 ARG A CA 1
ATOM 821 C C . ARG A 1 104 ? -5.663 -12.310 2.265 1.00 89.06 104 ARG A C 1
ATOM 823 O O . ARG A 1 104 ? -6.166 -13.217 2.931 1.00 89.06 104 ARG A O 1
ATOM 830 N N . LYS A 1 105 ? -4.405 -11.889 2.440 1.00 84.94 105 LYS A N 1
ATOM 831 C CA . LYS A 1 105 ? -3.515 -12.429 3.479 1.00 84.94 105 LYS A CA 1
ATOM 832 C C . LYS A 1 105 ? -4.158 -12.300 4.861 1.00 84.94 105 LYS A C 1
ATOM 834 O O . LYS A 1 105 ? -4.131 -13.236 5.654 1.00 84.94 105 LYS A O 1
ATOM 839 N N . GLU A 1 106 ? -4.836 -11.186 5.105 1.00 85.06 106 GLU A N 1
ATOM 840 C CA . GLU A 1 106 ? -5.544 -10.889 6.351 1.00 85.06 106 GLU A CA 1
ATOM 841 C C . GLU A 1 106 ? -6.955 -11.476 6.456 1.00 85.06 106 GLU A C 1
ATOM 843 O O . GLU A 1 106 ? -7.692 -11.118 7.384 1.00 85.06 106 GLU A O 1
ATOM 848 N N . LYS A 1 107 ? -7.306 -12.397 5.550 1.00 89.12 107 LYS A N 1
ATOM 849 C CA . LYS A 1 107 ? -8.567 -13.151 5.524 1.00 89.12 107 LYS A CA 1
ATOM 850 C C . LYS A 1 107 ? -9.811 -12.279 5.342 1.00 89.12 107 LYS A C 1
ATOM 852 O O . LYS A 1 107 ? -10.891 -12.638 5.805 1.00 89.12 107 LYS A O 1
ATOM 857 N N . PHE A 1 108 ? -9.674 -11.143 4.663 1.00 92.56 108 PHE A N 1
ATOM 858 C CA . PHE A 1 108 ? -10.838 -10.430 4.150 1.00 92.56 108 PHE A CA 1
ATOM 859 C C . PHE A 1 108 ? -11.486 -11.220 3.010 1.00 92.56 108 PHE A C 1
ATOM 861 O O . PHE A 1 108 ? -10.805 -11.846 2.193 1.00 92.56 108 PHE A O 1
ATOM 868 N N . VAL A 1 109 ? -12.811 -11.160 2.960 1.00 93.88 109 VAL A N 1
ATOM 869 C CA . VAL A 1 109 ? -13.662 -11.767 1.932 1.00 93.88 109 VAL A CA 1
ATOM 870 C C . VAL A 1 109 ? -14.499 -10.689 1.247 1.00 93.88 109 VAL A C 1
ATOM 872 O O . VAL A 1 109 ? -14.501 -9.542 1.694 1.00 93.88 109 VAL A O 1
ATOM 875 N N . GLU A 1 110 ? -15.191 -11.049 0.160 1.00 94.31 110 GLU A N 1
ATOM 876 C CA . GLU A 1 110 ? -16.095 -10.133 -0.565 1.00 94.31 110 GLU A CA 1
ATOM 877 C C . GLU A 1 110 ? -15.395 -8.817 -0.950 1.00 94.31 110 GLU A C 1
ATOM 879 O O . GLU A 1 110 ? -15.902 -7.720 -0.731 1.00 94.31 110 GLU A O 1
ATOM 884 N N . ILE A 1 111 ? -14.162 -8.928 -1.459 1.00 96.06 111 ILE A N 1
ATOM 885 C CA . ILE A 1 111 ? -13.362 -7.766 -1.850 1.00 96.06 111 ILE A CA 1
ATOM 886 C C . ILE A 1 111 ? -13.880 -7.252 -3.197 1.00 96.06 111 ILE A C 1
ATOM 888 O O . ILE A 1 111 ? -13.776 -7.950 -4.208 1.00 96.06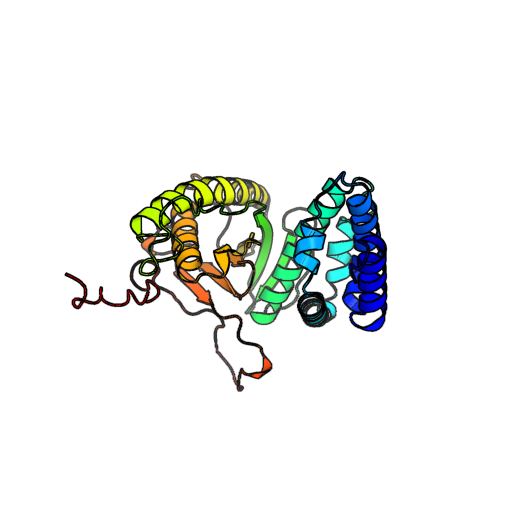 111 ILE A O 1
ATOM 892 N N . HIS A 1 112 ? -14.389 -6.022 -3.218 1.00 94.75 112 HIS A N 1
ATOM 893 C CA . HIS A 1 112 ? -14.991 -5.398 -4.397 1.00 94.75 112 HIS A CA 1
ATOM 894 C C . HIS A 1 112 ? -14.426 -4.003 -4.660 1.00 94.75 112 HIS A C 1
ATOM 896 O O . HIS A 1 112 ? -14.296 -3.200 -3.733 1.00 94.75 112 HIS A O 1
ATOM 902 N N . LYS A 1 113 ? -14.142 -3.696 -5.929 1.00 93.94 113 LYS A N 1
ATOM 903 C CA . LYS A 1 113 ? -13.864 -2.338 -6.401 1.00 93.94 113 LYS A CA 1
ATOM 904 C C . LYS A 1 113 ? -15.113 -1.471 -6.275 1.00 93.94 113 LYS A C 1
ATOM 906 O O . LYS A 1 113 ? -16.216 -1.907 -6.595 1.00 93.94 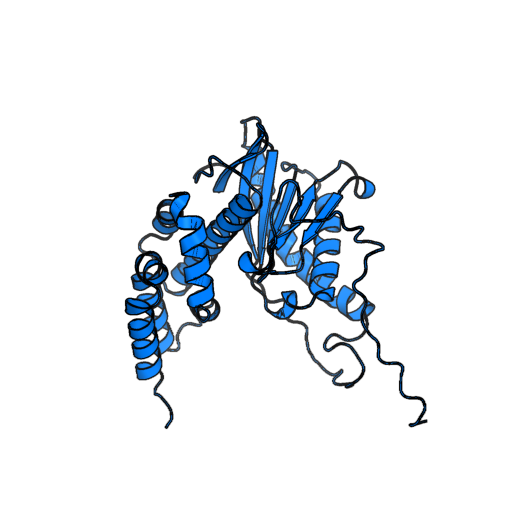113 LYS A O 1
ATOM 911 N N . VAL A 1 114 ? -14.923 -0.239 -5.815 1.00 88.19 114 VAL A N 1
ATOM 912 C CA . VAL A 1 114 ? -15.954 0.804 -5.786 1.00 88.19 114 VAL A CA 1
ATOM 913 C C . VAL A 1 114 ? -15.361 2.071 -6.414 1.00 88.19 114 VAL A C 1
ATOM 915 O O . VAL A 1 114 ? -14.142 2.255 -6.397 1.00 88.19 114 VAL A O 1
ATOM 918 N N . GLU A 1 115 ? -16.195 2.908 -7.035 1.00 72.88 115 GLU A N 1
ATOM 919 C CA . GLU A 1 115 ? -15.725 4.033 -7.866 1.00 72.88 115 GLU A CA 1
ATOM 920 C C . GLU A 1 115 ? -15.947 5.419 -7.229 1.00 72.88 115 GLU A C 1
ATOM 922 O O . GLU A 1 115 ? -15.178 6.346 -7.477 1.00 72.88 115 GLU A O 1
ATOM 927 N N . GLU A 1 116 ? -16.962 5.601 -6.373 1.00 72.94 116 GLU A N 1
ATOM 928 C CA . GLU A 1 116 ? -17.336 6.953 -5.921 1.00 72.94 116 GLU A CA 1
ATOM 929 C C . GLU A 1 116 ? -16.672 7.393 -4.608 1.00 72.94 116 GLU A C 1
ATOM 931 O O . GLU A 1 116 ? -16.057 8.460 -4.518 1.00 72.94 116 GLU A O 1
ATOM 936 N N . THR A 1 117 ? -16.841 6.611 -3.542 1.00 76.94 117 THR A N 1
ATOM 937 C CA . THR A 1 117 ? -16.590 7.078 -2.164 1.00 76.94 117 THR A CA 1
ATOM 938 C C . THR A 1 117 ? -15.581 6.215 -1.395 1.00 76.94 117 THR A C 1
ATOM 940 O O . THR A 1 117 ? -15.072 6.639 -0.355 1.00 76.94 117 THR A O 1
ATOM 943 N N . ALA A 1 118 ? -15.199 5.068 -1.955 1.00 88.31 118 ALA A N 1
ATOM 944 C CA . ALA A 1 118 ? -14.115 4.171 -1.551 1.00 88.31 118 ALA A CA 1
ATOM 945 C C . ALA A 1 118 ? -13.436 3.659 -2.823 1.00 88.31 118 ALA A C 1
ATOM 947 O O . ALA A 1 118 ? -14.055 3.692 -3.880 1.00 88.31 118 ALA A O 1
ATOM 948 N N . ASP A 1 119 ? -12.195 3.196 -2.709 1.00 91.88 119 ASP A N 1
ATOM 949 C CA . ASP A 1 119 ? -11.523 2.489 -3.798 1.00 91.88 119 ASP A CA 1
ATOM 950 C C . ASP A 1 119 ? -11.868 0.988 -3.720 1.00 91.88 119 ASP A C 1
ATOM 952 O O . ASP A 1 119 ? -12.147 0.362 -4.736 1.00 91.88 119 ASP A O 1
ATOM 956 N N . LEU A 1 120 ? -11.951 0.415 -2.510 1.00 95.00 120 LEU A N 1
ATOM 957 C CA . LEU A 1 120 ? -12.347 -0.982 -2.286 1.00 95.00 120 LEU A CA 1
ATOM 958 C C . LEU A 1 120 ? -13.341 -1.104 -1.124 1.00 95.00 120 LEU A C 1
ATOM 960 O O . LEU A 1 120 ? -13.341 -0.296 -0.195 1.00 95.00 120 LEU A O 1
ATOM 964 N N . THR A 1 121 ? -14.134 -2.168 -1.125 1.00 95.19 121 THR A N 1
ATOM 965 C CA . THR A 1 121 ? -14.884 -2.649 0.044 1.00 95.19 121 THR A CA 1
ATOM 966 C C . THR A 1 121 ? -14.547 -4.108 0.300 1.00 95.19 121 THR A C 1
ATOM 968 O O . THR A 1 121 ? -14.157 -4.812 -0.627 1.00 95.19 121 THR A O 1
ATOM 971 N N . ALA A 1 122 ? -14.625 -4.543 1.555 1.00 96.56 122 ALA A N 1
ATOM 972 C CA . ALA A 1 122 ? -14.453 -5.947 1.921 1.00 96.56 122 ALA A CA 1
ATOM 973 C C . ALA A 1 122 ? -15.122 -6.249 3.264 1.00 96.56 122 ALA A C 1
ATOM 975 O O . ALA A 1 122 ? -15.443 -5.335 4.027 1.00 96.56 122 ALA A O 1
ATOM 976 N N . SER A 1 123 ? -15.273 -7.529 3.584 1.00 94.56 123 SER A N 1
ATOM 977 C CA . SER A 1 123 ? -15.818 -7.997 4.856 1.00 94.56 123 SER A CA 1
ATOM 978 C C . SER A 1 123 ? -14.786 -8.811 5.636 1.00 94.56 123 SER A C 1
ATOM 980 O O . SER A 1 123 ? -14.018 -9.590 5.067 1.00 94.56 123 SER A O 1
ATOM 982 N N . LYS A 1 124 ? -14.746 -8.628 6.959 1.00 93.12 124 LYS A N 1
ATOM 983 C CA . LYS A 1 124 ? -13.926 -9.427 7.881 1.00 93.12 124 LYS A CA 1
ATOM 984 C C . LYS A 1 124 ? -14.659 -9.625 9.198 1.00 93.12 124 LYS A C 1
ATOM 986 O O . LYS A 1 124 ? -15.060 -8.656 9.838 1.00 93.12 124 LYS A O 1
ATOM 991 N N . VAL A 1 125 ? -14.830 -10.886 9.605 1.00 90.12 125 VAL A N 1
ATOM 992 C CA . VAL A 1 125 ? -15.522 -11.280 10.851 1.00 90.12 125 VAL A CA 1
ATOM 993 C C . VAL A 1 125 ? -16.888 -10.573 10.983 1.00 90.12 125 VAL A C 1
ATOM 995 O O . VAL A 1 125 ? -17.207 -9.956 11.998 1.00 90.12 125 VAL A O 1
ATOM 998 N N . GLY A 1 126 ? -17.674 -10.585 9.899 1.00 87.06 126 GLY A N 1
ATOM 999 C CA . GLY A 1 126 ? -19.014 -9.983 9.849 1.00 87.06 126 GLY A CA 1
ATOM 1000 C C . GLY A 1 126 ? -19.049 -8.450 9.897 1.00 87.06 126 GLY A C 1
ATOM 1001 O O . GLY A 1 126 ? -20.112 -7.873 10.123 1.00 87.06 126 GLY A O 1
ATOM 1002 N N . ARG A 1 127 ? -17.909 -7.772 9.719 1.00 92.31 127 ARG A N 1
ATOM 1003 C CA . ARG A 1 127 ? -17.825 -6.309 9.651 1.00 92.31 127 ARG A CA 1
ATOM 1004 C C . ARG A 1 127 ? -17.444 -5.861 8.252 1.00 92.31 127 ARG A C 1
ATOM 1006 O O . ARG A 1 127 ? -16.466 -6.351 7.695 1.00 92.31 127 ARG A O 1
ATOM 1013 N N . ASN A 1 128 ? -18.171 -4.870 7.747 1.00 94.94 128 ASN A N 1
ATOM 1014 C CA . ASN A 1 128 ? -17.891 -4.246 6.461 1.00 94.94 128 ASN A CA 1
ATOM 1015 C C . ASN A 1 128 ? -16.832 -3.158 6.610 1.00 94.94 128 ASN A C 1
ATOM 1017 O O . ASN A 1 128 ? -16.902 -2.322 7.516 1.00 94.94 128 ASN A O 1
ATOM 1021 N N . TYR A 1 129 ? -15.898 -3.147 5.673 1.00 96.25 129 TYR A N 1
ATOM 1022 C CA . TYR A 1 129 ? -14.830 -2.175 5.554 1.00 96.25 129 TYR A CA 1
ATOM 1023 C C . TYR A 1 129 ? -14.939 -1.435 4.226 1.00 96.25 129 TYR A C 1
ATOM 1025 O O . TYR A 1 129 ? -15.276 -2.018 3.197 1.00 96.25 129 TYR A O 1
ATOM 1033 N N . ALA A 1 130 ? -14.616 -0.148 4.263 1.00 95.25 130 ALA A N 1
ATOM 1034 C CA . ALA A 1 130 ? -14.391 0.682 3.092 1.00 95.25 130 ALA A CA 1
ATOM 1035 C C . ALA A 1 130 ? -12.931 1.140 3.114 1.00 95.25 130 ALA A C 1
ATOM 1037 O O . ALA A 1 130 ? -12.453 1.594 4.154 1.00 95.25 130 ALA A O 1
ATOM 1038 N N . PHE A 1 131 ? -12.228 1.011 1.993 1.00 95.75 131 PHE A N 1
ATOM 1039 C CA . PHE A 1 131 ? -10.809 1.326 1.870 1.00 95.75 131 PHE A CA 1
ATOM 1040 C C . PHE A 1 131 ? -10.589 2.443 0.856 1.00 95.75 131 PHE A C 1
ATOM 1042 O O . PHE A 1 131 ? -11.112 2.406 -0.255 1.00 95.75 131 PHE A O 1
ATOM 1049 N N . GLN A 1 132 ? -9.765 3.417 1.229 1.00 93.81 132 GLN A N 1
ATOM 1050 C CA . GLN A 1 132 ? -9.262 4.472 0.358 1.00 93.81 132 GLN A CA 1
ATOM 1051 C C . GLN A 1 132 ? -7.756 4.279 0.247 1.00 93.81 132 GLN A C 1
ATOM 1053 O O . GLN A 1 132 ? -7.028 4.489 1.216 1.00 93.81 132 GLN A O 1
ATOM 1058 N N . VAL A 1 133 ? -7.300 3.865 -0.925 1.00 93.38 133 VAL A N 1
ATOM 1059 C CA . VAL A 1 133 ? -5.906 3.572 -1.225 1.00 93.38 133 VAL A CA 1
ATOM 1060 C C . VAL A 1 133 ? -5.226 4.838 -1.723 1.00 93.38 133 VAL A C 1
ATOM 1062 O O . VAL A 1 133 ? -5.724 5.538 -2.605 1.00 93.38 133 VAL A O 1
ATOM 1065 N N . VAL A 1 134 ? -4.077 5.168 -1.149 1.00 90.62 134 VAL A N 1
ATOM 1066 C CA . VAL A 1 134 ? -3.237 6.274 -1.593 1.00 90.62 134 VAL A CA 1
ATOM 1067 C C . VAL A 1 134 ? -1.795 5.832 -1.693 1.00 90.62 134 VAL A C 1
ATOM 1069 O O . VAL A 1 134 ? -1.242 5.221 -0.782 1.00 90.62 134 VAL A O 1
ATOM 1072 N N . ARG A 1 135 ? -1.172 6.171 -2.815 1.00 88.00 135 ARG A N 1
ATOM 1073 C CA . ARG A 1 135 ? 0.248 5.948 -3.028 1.00 88.00 135 ARG A CA 1
ATOM 1074 C C . ARG A 1 135 ? 1.059 7.181 -2.635 1.00 88.00 135 ARG A C 1
ATOM 1076 O O . ARG A 1 135 ? 0.660 8.311 -2.925 1.00 88.00 135 ARG A O 1
ATOM 1083 N N . ILE A 1 136 ? 2.207 6.966 -1.999 1.00 82.62 136 ILE A N 1
ATOM 1084 C CA . ILE A 1 136 ? 3.187 8.016 -1.702 1.00 82.62 136 ILE A CA 1
ATOM 1085 C C . ILE A 1 136 ? 4.314 7.958 -2.737 1.00 82.62 136 ILE A C 1
ATOM 1087 O O . ILE A 1 136 ? 5.071 6.994 -2.799 1.00 82.62 136 ILE A O 1
ATOM 1091 N N . ASN A 1 137 ? 4.432 9.011 -3.552 1.00 66.75 137 ASN A N 1
ATOM 1092 C CA . ASN A 1 137 ? 5.251 9.016 -4.780 1.00 66.75 137 ASN A CA 1
ATOM 1093 C C . ASN A 1 137 ? 6.640 9.641 -4.596 1.00 66.75 137 ASN A C 1
ATOM 1095 O O . ASN A 1 137 ? 7.228 10.168 -5.553 1.00 66.75 137 ASN A O 1
ATOM 1099 N N . LYS A 1 138 ? 7.139 9.675 -3.363 1.00 70.00 138 LYS A N 1
ATOM 1100 C CA . LYS A 1 138 ? 8.319 10.451 -2.989 1.00 70.00 138 LYS A CA 1
ATOM 1101 C C . LYS A 1 138 ? 9.360 9.544 -2.368 1.00 70.00 138 LYS A C 1
ATOM 1103 O O . LYS A 1 138 ? 9.073 8.848 -1.406 1.00 70.00 138 LYS A O 1
ATOM 1108 N N . LEU A 1 139 ? 10.558 9.612 -2.943 1.00 65.44 139 LEU A N 1
ATOM 1109 C CA . LEU A 1 139 ? 11.740 8.998 -2.370 1.00 65.44 139 LEU A CA 1
ATOM 1110 C C . LEU A 1 139 ? 12.114 9.776 -1.105 1.00 65.44 139 LEU A C 1
ATOM 1112 O O . LEU A 1 139 ? 12.340 10.991 -1.170 1.00 65.44 139 LEU A O 1
ATOM 1116 N N . LEU A 1 140 ? 12.208 9.074 0.014 1.00 67.19 140 LEU A N 1
ATOM 1117 C CA . LEU A 1 140 ? 12.943 9.423 1.213 1.00 67.19 140 LEU A CA 1
ATOM 1118 C C . LEU A 1 140 ? 14.416 9.535 0.815 1.00 67.19 140 LEU A C 1
ATOM 1120 O O . LEU A 1 140 ? 15.225 8.643 1.030 1.00 67.19 140 LEU A O 1
ATOM 1124 N N . LYS A 1 141 ? 14.784 10.644 0.167 1.00 59.22 141 LYS A N 1
ATOM 1125 C CA . LYS A 1 141 ? 16.183 10.937 -0.139 1.00 59.22 141 LYS A CA 1
ATOM 1126 C C . LYS A 1 141 ? 16.902 11.228 1.173 1.00 59.22 141 LYS A C 1
ATOM 1128 O O . LYS A 1 141 ? 17.068 12.387 1.555 1.00 59.22 141 LYS A O 1
ATOM 1133 N N . THR A 1 142 ? 17.367 10.190 1.854 1.00 53.78 142 THR A N 1
ATOM 1134 C CA . THR A 1 142 ? 18.387 10.349 2.879 1.00 53.78 142 THR A CA 1
ATOM 1135 C C . THR A 1 142 ? 19.623 10.853 2.153 1.00 53.78 142 THR A C 1
ATOM 1137 O O . THR A 1 142 ? 20.218 10.134 1.355 1.00 53.78 142 THR A O 1
ATOM 1140 N N . LYS A 1 143 ? 19.999 12.121 2.356 1.00 48.91 143 LYS A N 1
ATOM 1141 C CA . LYS A 1 143 ? 21.324 12.584 1.941 1.00 48.91 143 LYS A CA 1
ATOM 1142 C C . LYS A 1 143 ? 22.336 11.690 2.665 1.00 48.91 143 LYS A C 1
ATOM 1144 O O . LYS A 1 143 ? 22.617 11.924 3.839 1.00 48.91 143 LYS A O 1
ATOM 1149 N N . THR A 1 144 ? 22.878 10.685 1.983 1.00 46.19 144 THR A N 1
ATOM 1150 C CA . THR A 1 144 ? 24.102 9.965 2.359 1.00 46.19 144 THR A CA 1
ATOM 1151 C C . THR A 1 144 ? 25.281 10.906 2.110 1.00 46.19 144 THR A C 1
ATOM 1153 O O . THR A 1 144 ? 26.143 10.688 1.270 1.00 46.19 144 THR A O 1
ATOM 1156 N N . GLY A 1 145 ? 25.240 12.074 2.744 1.00 41.16 145 GLY A N 1
ATOM 1157 C CA . GLY A 1 145 ? 26.219 13.128 2.569 1.00 41.16 145 GLY A CA 1
ATOM 1158 C C . GLY A 1 145 ? 27.061 13.228 3.824 1.00 41.16 145 GLY A C 1
ATOM 1159 O O . GLY A 1 145 ? 26.606 13.831 4.790 1.00 41.16 145 GLY A O 1
ATOM 1160 N N . LYS A 1 146 ? 28.295 12.714 3.746 1.00 43.19 146 LYS A N 1
ATOM 1161 C CA . LYS A 1 146 ? 29.454 13.005 4.620 1.00 43.19 146 LYS A CA 1
ATOM 1162 C C . LYS A 1 146 ? 29.702 12.154 5.872 1.00 43.19 146 LYS A C 1
ATOM 1164 O O . LYS A 1 146 ? 30.632 12.477 6.602 1.00 43.19 146 LYS A O 1
ATOM 1169 N N . PHE A 1 147 ? 28.975 11.066 6.111 1.00 43.50 147 PHE A N 1
ATOM 1170 C CA . PHE A 1 147 ? 29.265 10.178 7.248 1.00 43.50 147 PHE A CA 1
ATOM 1171 C C . PHE A 1 147 ? 29.492 8.730 6.803 1.00 43.50 147 PHE A C 1
ATOM 1173 O O . PHE A 1 147 ? 28.869 7.815 7.324 1.00 43.50 147 PHE A O 1
ATOM 1180 N N . GLU A 1 148 ? 30.418 8.516 5.864 1.00 41.75 148 GLU A N 1
ATOM 1181 C CA . GLU A 1 148 ? 31.032 7.200 5.605 1.00 41.75 148 GLU A CA 1
ATOM 1182 C C . GLU A 1 148 ? 31.986 6.809 6.752 1.00 41.75 148 GLU A C 1
ATOM 1184 O O . GLU A 1 148 ? 33.144 6.464 6.542 1.00 41.75 148 GLU A O 1
ATOM 1189 N N . ASN A 1 149 ? 31.520 6.887 8.000 1.00 44.19 149 ASN A N 1
ATOM 1190 C CA . ASN A 1 149 ? 32.205 6.204 9.086 1.00 44.19 149 ASN A CA 1
ATOM 1191 C C . ASN A 1 149 ? 31.683 4.774 9.099 1.00 44.19 149 ASN A C 1
ATOM 1193 O O . ASN A 1 149 ? 30.525 4.541 9.435 1.00 44.19 149 ASN A O 1
ATOM 1197 N N . GLN A 1 150 ? 32.563 3.837 8.751 1.00 46.34 150 GLN A N 1
ATOM 1198 C CA . GLN A 1 150 ? 32.289 2.407 8.556 1.00 46.34 150 GLN A CA 1
ATOM 1199 C C . GLN A 1 150 ? 31.674 1.695 9.782 1.00 46.34 150 GLN A C 1
ATOM 1201 O O . GLN A 1 150 ? 31.216 0.568 9.653 1.00 46.34 150 GLN A O 1
ATOM 1206 N N . ASN A 1 151 ? 31.583 2.373 10.936 1.00 47.62 151 ASN A N 1
ATOM 1207 C CA . ASN A 1 151 ? 31.048 1.844 12.197 1.00 47.62 151 ASN A CA 1
ATOM 1208 C C . ASN A 1 151 ? 29.742 2.524 12.666 1.00 47.62 151 ASN A C 1
ATOM 1210 O O . ASN A 1 151 ? 29.328 2.336 13.807 1.00 47.62 151 ASN A O 1
ATOM 1214 N N . ARG A 1 152 ? 29.099 3.362 11.842 1.00 48.19 152 ARG A N 1
ATOM 1215 C CA . ARG A 1 152 ? 27.766 3.928 12.131 1.00 48.19 152 ARG A CA 1
ATOM 1216 C C . ARG A 1 152 ? 26.778 3.471 11.069 1.00 48.19 152 ARG A C 1
ATOM 1218 O O . ARG A 1 152 ? 27.181 3.082 9.978 1.00 48.19 152 ARG A O 1
ATOM 1225 N N . SER A 1 153 ? 25.484 3.533 11.389 1.00 49.66 153 SER A N 1
ATOM 1226 C CA . SER A 1 153 ? 24.418 3.300 10.409 1.00 49.66 153 SER A CA 1
ATOM 1227 C C . SER A 1 153 ? 24.731 4.039 9.112 1.00 49.66 153 SER A C 1
ATOM 1229 O O . SER A 1 153 ? 25.216 5.173 9.198 1.00 49.66 153 SER A O 1
ATOM 1231 N N . PRO A 1 154 ? 24.426 3.478 7.924 1.00 53.59 154 PRO A N 1
ATOM 1232 C CA . PRO A 1 154 ? 24.516 4.235 6.670 1.00 53.59 154 PRO A CA 1
ATOM 1233 C C . PRO A 1 154 ? 23.703 5.544 6.734 1.00 53.59 154 PRO A C 1
ATOM 1235 O O . PRO A 1 154 ? 23.904 6.462 5.938 1.00 53.59 154 PRO A O 1
ATOM 1238 N N . TYR A 1 155 ? 22.829 5.665 7.740 1.00 53.75 155 TYR A N 1
ATOM 1239 C CA . TYR A 1 155 ? 22.045 6.839 8.056 1.00 53.75 155 TYR A CA 1
ATOM 1240 C C . TYR A 1 155 ? 22.572 7.662 9.259 1.00 53.75 155 TYR A C 1
ATOM 1242 O O . TYR A 1 155 ? 22.044 8.737 9.492 1.00 53.75 155 TYR A O 1
ATOM 1250 N N . GLY A 1 156 ? 23.615 7.289 9.999 1.00 59.12 156 GLY A N 1
ATOM 1251 C CA . GLY A 1 156 ? 24.123 8.071 11.146 1.00 59.12 156 GLY A CA 1
ATOM 1252 C C . GLY A 1 156 ? 23.382 7.810 12.471 1.00 59.12 156 GLY A C 1
ATOM 1253 O O . GLY A 1 156 ? 22.819 6.737 12.661 1.00 59.12 156 GLY A O 1
ATOM 1254 N N . ALA A 1 157 ? 23.423 8.749 13.426 1.00 65.56 157 ALA A N 1
ATOM 1255 C CA . ALA A 1 157 ? 22.801 8.560 14.745 1.00 65.56 157 ALA A CA 1
ATOM 1256 C C . ALA A 1 157 ? 21.261 8.558 14.658 1.00 65.56 157 ALA A C 1
ATOM 1258 O O . ALA A 1 157 ? 20.692 9.232 13.802 1.00 65.56 157 ALA A O 1
ATOM 1259 N N . ILE A 1 158 ? 20.568 7.871 15.578 1.00 67.19 158 ILE A N 1
ATOM 1260 C CA . ILE A 1 158 ? 19.088 7.808 15.627 1.00 67.19 158 ILE A CA 1
ATOM 1261 C C . ILE A 1 158 ? 18.452 9.209 15.573 1.00 67.19 158 ILE A C 1
ATOM 1263 O O . ILE A 1 158 ? 17.493 9.435 14.836 1.00 67.19 158 ILE A O 1
ATOM 1267 N N . SER A 1 159 ? 19.029 10.181 16.281 1.00 68.62 159 SER A N 1
ATOM 1268 C CA . SER A 1 159 ? 18.582 11.580 16.264 1.00 68.62 159 SER A CA 1
ATOM 1269 C C . SER A 1 159 ? 18.678 12.237 14.879 1.00 68.62 159 SER A C 1
ATOM 1271 O O . SER A 1 159 ? 17.822 13.049 14.529 1.00 68.62 159 SER A O 1
ATOM 1273 N N . ASP A 1 160 ? 19.673 11.872 14.068 1.00 66.44 160 ASP A N 1
ATOM 1274 C CA . ASP A 1 160 ? 19.835 12.355 12.693 1.00 66.44 160 ASP A CA 1
ATOM 1275 C C . ASP A 1 160 ? 18.863 11.660 11.732 1.00 66.44 160 ASP A C 1
ATOM 1277 O O . ASP A 1 160 ? 18.435 12.248 10.735 1.00 66.44 160 ASP A O 1
ATOM 1281 N N . ILE A 1 161 ? 18.498 10.404 12.007 1.00 67.38 161 ILE A N 1
ATOM 1282 C CA . ILE A 1 161 ? 17.453 9.684 11.270 1.00 67.38 161 ILE A CA 1
ATOM 1283 C C . ILE A 1 161 ? 16.094 10.344 11.527 1.00 67.38 161 ILE A C 1
ATOM 1285 O O . ILE A 1 161 ? 15.435 10.721 10.560 1.00 67.38 161 ILE A O 1
ATOM 1289 N N . HIS A 1 162 ? 15.737 10.600 12.790 1.00 69.56 162 HIS A N 1
ATOM 1290 C CA . HIS A 1 162 ? 14.520 11.339 13.150 1.00 69.56 162 HIS A CA 1
ATOM 1291 C C . HIS A 1 162 ? 14.458 12.710 12.477 1.00 69.56 162 HIS A C 1
ATOM 1293 O O . HIS A 1 162 ? 13.537 12.975 11.717 1.00 69.56 162 HIS A O 1
ATOM 1299 N N . LYS A 1 163 ? 15.482 13.557 12.641 1.00 70.06 163 LYS A N 1
ATOM 1300 C CA . LYS A 1 163 ? 15.482 14.902 12.036 1.00 70.06 163 LYS A CA 1
ATOM 1301 C C . LYS A 1 163 ? 15.282 14.901 10.519 1.00 70.06 163 LYS A C 1
ATOM 1303 O O . LYS A 1 163 ? 14.711 15.842 9.987 1.00 70.06 163 LYS A O 1
ATOM 1308 N N . ARG A 1 164 ? 15.777 13.885 9.805 1.00 68.38 164 ARG A N 1
ATOM 1309 C CA . ARG A 1 164 ? 15.628 13.808 8.341 1.00 68.38 164 ARG A CA 1
ATOM 1310 C C . ARG A 1 164 ? 14.294 13.212 7.913 1.00 68.38 164 ARG A C 1
ATOM 1312 O O . ARG A 1 164 ? 13.759 13.635 6.894 1.00 68.38 164 ARG A O 1
ATOM 1319 N N . LEU A 1 165 ? 13.795 12.212 8.636 1.00 71.06 165 LEU A N 1
ATOM 1320 C CA . LEU A 1 165 ? 12.565 11.515 8.273 1.00 71.06 165 LEU A CA 1
ATOM 1321 C C . LEU A 1 165 ? 11.313 12.250 8.752 1.00 71.06 165 LEU A C 1
ATOM 1323 O O . LEU A 1 165 ? 10.315 12.222 8.041 1.00 71.06 165 LEU A O 1
ATOM 1327 N N . ASP A 1 166 ? 11.360 12.934 9.893 1.00 69.00 166 ASP A N 1
ATOM 1328 C CA . ASP A 1 166 ? 10.190 13.575 10.502 1.00 69.00 166 ASP A CA 1
ATOM 1329 C C . ASP A 1 166 ? 9.540 14.603 9.563 1.00 69.00 166 ASP A C 1
ATOM 1331 O O . ASP A 1 166 ? 8.330 14.536 9.322 1.00 69.00 166 ASP A O 1
ATOM 1335 N N . ASP A 1 167 ? 10.342 15.485 8.958 1.00 66.25 167 ASP A N 1
ATOM 1336 C CA . ASP A 1 167 ? 9.856 16.507 8.023 1.00 66.25 167 ASP A CA 1
ATOM 1337 C C . ASP A 1 167 ? 9.339 15.883 6.716 1.00 66.25 167 ASP A C 1
ATOM 1339 O O . ASP A 1 167 ? 8.253 16.222 6.241 1.00 66.25 167 ASP A O 1
ATOM 1343 N N . LEU A 1 168 ? 10.079 14.920 6.151 1.00 66.56 168 LEU A N 1
ATOM 1344 C CA . LEU A 1 168 ? 9.740 14.292 4.868 1.00 66.56 168 LEU A CA 1
ATOM 1345 C C . LEU A 1 168 ? 8.479 13.432 4.962 1.00 66.56 168 LEU A C 1
ATOM 1347 O O . LEU A 1 168 ? 7.612 13.481 4.088 1.00 66.56 168 LEU A O 1
ATOM 1351 N N . ILE A 1 169 ? 8.370 12.627 6.016 1.00 67.44 169 ILE A N 1
ATOM 1352 C CA . ILE A 1 169 ? 7.211 11.763 6.226 1.00 67.44 169 ILE A CA 1
ATOM 1353 C C . ILE A 1 169 ? 5.996 12.629 6.518 1.00 67.44 169 ILE A C 1
ATOM 1355 O O . ILE A 1 169 ? 4.939 12.389 5.934 1.00 67.44 169 ILE A O 1
ATOM 1359 N N . SER A 1 170 ? 6.158 13.681 7.324 1.00 66.81 170 SER A N 1
ATOM 1360 C CA . SER A 1 170 ? 5.056 14.588 7.608 1.00 66.81 170 SER A CA 1
ATOM 1361 C C . SER A 1 170 ? 4.539 15.294 6.356 1.00 66.81 170 SER A C 1
ATOM 1363 O O . SER A 1 170 ? 3.342 15.267 6.076 1.00 66.81 170 SER A O 1
ATOM 1365 N N . GLU A 1 171 ? 5.420 15.867 5.541 1.00 69.12 171 GLU A N 1
ATOM 1366 C CA . GLU A 1 171 ? 5.008 16.574 4.326 1.00 69.12 171 GLU A CA 1
ATOM 1367 C C . GLU A 1 171 ? 4.270 15.656 3.333 1.00 69.12 171 GLU A C 1
ATOM 1369 O O . GLU A 1 171 ? 3.248 16.037 2.747 1.00 69.12 171 GLU A O 1
ATOM 1374 N N . TYR A 1 172 ? 4.763 14.431 3.129 1.00 72.69 172 TYR A N 1
ATOM 1375 C CA . TYR A 1 172 ? 4.255 13.566 2.064 1.00 72.69 172 TYR A CA 1
ATOM 1376 C C . TYR A 1 172 ? 3.073 12.696 2.482 1.00 72.69 172 TYR A C 1
ATOM 1378 O O . TYR A 1 172 ? 2.139 12.529 1.691 1.00 72.69 172 TYR A O 1
ATOM 1386 N N . PHE A 1 173 ? 3.075 12.163 3.704 1.00 73.31 173 PHE A N 1
ATOM 1387 C CA . PHE A 1 173 ? 1.999 11.291 4.168 1.00 73.31 173 PHE A CA 1
ATOM 1388 C C . PHE A 1 173 ? 0.759 12.102 4.550 1.00 73.31 173 PHE A C 1
ATOM 1390 O O . PHE A 1 173 ? -0.350 11.702 4.191 1.00 73.31 173 PHE A O 1
ATOM 1397 N N . TRP A 1 174 ? 0.903 13.269 5.191 1.00 77.56 174 TRP A N 1
ATOM 1398 C CA . TRP A 1 174 ? -0.262 14.012 5.695 1.00 77.56 174 TRP A CA 1
ATOM 1399 C C . TRP A 1 174 ? -1.119 14.601 4.593 1.00 77.56 174 TRP A C 1
ATOM 1401 O O . TRP A 1 174 ? -2.326 14.375 4.581 1.00 77.56 174 TRP A O 1
ATOM 1411 N N . ASN A 1 175 ? -0.502 15.231 3.596 1.00 77.69 175 ASN A N 1
ATOM 1412 C CA . ASN A 1 175 ? -1.231 15.757 2.443 1.00 77.69 175 ASN A CA 1
ATOM 1413 C C . ASN A 1 175 ? -1.990 14.657 1.678 1.00 77.69 175 ASN A C 1
ATOM 1415 O O . ASN A 1 175 ? -3.024 14.902 1.054 1.00 77.69 175 ASN A O 1
ATOM 1419 N N . ALA 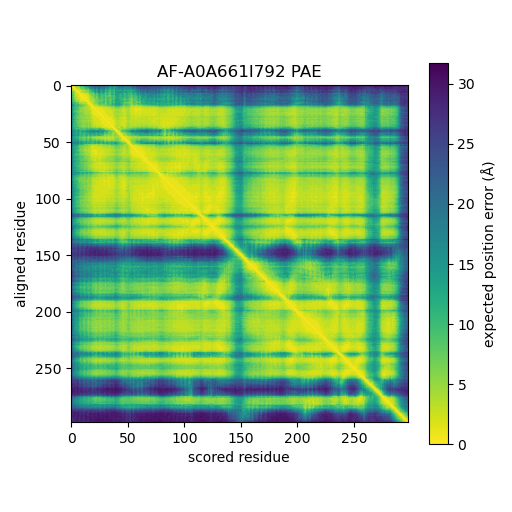A 1 176 ? -1.470 13.428 1.668 1.00 80.38 176 ALA A N 1
ATOM 1420 C CA . ALA A 1 176 ? -2.126 12.277 1.057 1.00 80.38 176 ALA A CA 1
ATOM 1421 C C . ALA A 1 176 ? -3.298 11.760 1.910 1.00 80.38 176 ALA A C 1
ATOM 1423 O O . ALA A 1 176 ? -4.402 11.577 1.390 1.00 80.38 176 ALA A O 1
ATOM 1424 N N . ILE A 1 177 ? -3.077 11.582 3.215 1.00 83.69 177 ILE A N 1
ATOM 1425 C CA . ILE A 1 177 ? -4.086 11.119 4.174 1.00 83.69 177 ILE A CA 1
ATOM 1426 C C . ILE A 1 177 ? -5.238 12.113 4.271 1.00 83.69 177 ILE A C 1
ATOM 1428 O O . ILE A 1 177 ? -6.390 11.699 4.202 1.00 83.69 177 ILE A O 1
ATOM 1432 N N . GLU A 1 178 ? -4.965 13.412 4.380 1.00 84.44 178 GLU A N 1
ATOM 1433 C CA . GLU A 1 178 ? -5.998 14.440 4.518 1.00 84.44 178 GLU A CA 1
ATOM 1434 C C . GLU A 1 178 ? -6.924 14.477 3.295 1.00 84.44 178 GLU A C 1
ATOM 1436 O O . GLU A 1 178 ? -8.150 14.462 3.433 1.00 84.44 178 GLU A O 1
ATOM 1441 N N . ARG A 1 179 ? -6.356 14.409 2.083 1.00 85.19 179 ARG A N 1
ATOM 1442 C CA . ARG A 1 179 ? -7.148 14.330 0.846 1.00 85.19 179 ARG A CA 1
ATOM 1443 C C . ARG A 1 179 ? -8.088 13.124 0.838 1.00 85.19 179 ARG A C 1
ATOM 1445 O O . ARG A 1 179 ? -9.236 13.251 0.411 1.00 85.19 179 ARG A O 1
ATOM 1452 N N . LYS A 1 180 ? -7.634 11.962 1.317 1.00 87.44 180 LYS A N 1
ATOM 1453 C CA . LYS A 1 180 ? -8.466 10.749 1.405 1.00 87.44 180 LYS A CA 1
ATOM 1454 C C . LYS A 1 180 ? -9.472 10.808 2.557 1.00 87.44 180 LYS A C 1
ATOM 1456 O O . LYS A 1 180 ? -10.628 10.441 2.369 1.00 87.44 180 LYS A O 1
ATOM 1461 N N . ASN A 1 181 ? -9.080 11.353 3.703 1.00 87.38 181 ASN A N 1
ATOM 1462 C CA . ASN A 1 181 ? -9.937 11.601 4.860 1.00 87.38 181 ASN A CA 1
ATOM 1463 C C . ASN A 1 181 ? -11.173 12.431 4.474 1.00 87.38 181 ASN A C 1
ATOM 1465 O O . ASN A 1 181 ? -12.297 12.085 4.832 1.00 87.38 181 ASN A O 1
ATOM 1469 N N . LEU A 1 182 ? -10.997 13.480 3.666 1.00 87.31 182 LEU A N 1
ATOM 1470 C CA . LEU A 1 182 ? -12.111 14.316 3.213 1.00 87.31 182 LEU A CA 1
ATOM 1471 C C . LEU A 1 182 ? -13.091 13.590 2.279 1.00 87.31 182 LEU A C 1
ATOM 1473 O O . LEU A 1 182 ? -14.273 13.941 2.275 1.00 87.31 182 LEU A O 1
ATOM 1477 N N . LYS A 1 183 ? -12.662 12.561 1.532 1.00 85.06 183 LYS A N 1
ATOM 1478 C CA . LYS A 1 183 ? -13.587 11.740 0.727 1.00 85.06 183 LYS A CA 1
ATOM 1479 C C . LYS A 1 183 ? -14.584 10.989 1.614 1.00 85.06 183 LYS A C 1
ATOM 1481 O O . LYS A 1 183 ? -15.772 10.952 1.296 1.00 85.06 183 LYS A O 1
ATOM 1486 N N . TYR A 1 184 ? -14.140 10.498 2.773 1.00 87.88 184 TYR A N 1
ATOM 1487 C CA . TYR A 1 184 ? -15.010 9.804 3.727 1.00 87.88 184 TYR A CA 1
ATOM 1488 C C . TYR A 1 184 ? -16.056 10.689 4.398 1.00 87.88 184 TYR A C 1
ATOM 1490 O O . TYR A 1 184 ? -17.032 10.169 4.933 1.00 87.88 184 TYR A O 1
ATOM 1498 N N . LYS A 1 185 ? -15.927 12.017 4.325 1.00 84.62 185 LYS A N 1
ATOM 1499 C CA . LYS A 1 185 ? -16.972 12.931 4.803 1.00 84.62 185 LYS A CA 1
ATOM 1500 C C . LYS A 1 185 ? -18.324 12.677 4.120 1.00 84.62 185 LYS A C 1
ATOM 1502 O O . LYS A 1 185 ? -19.361 12.939 4.718 1.00 84.62 185 LYS A O 1
ATOM 1507 N N . LYS A 1 186 ? -18.308 12.189 2.875 1.00 80.31 186 LYS A N 1
ATOM 1508 C CA . LYS A 1 186 ? -19.509 11.876 2.084 1.00 80.31 186 LYS A CA 1
ATOM 1509 C C . LYS A 1 186 ?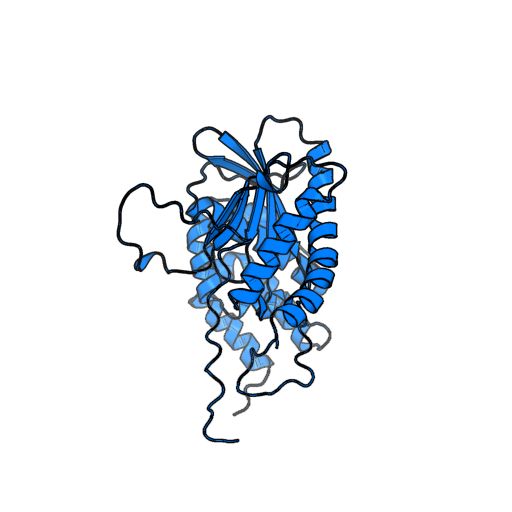 -19.962 10.416 2.217 1.00 80.31 186 LYS A C 1
ATOM 1511 O O . LYS A 1 186 ? -20.962 10.043 1.615 1.00 80.31 186 LYS A O 1
ATOM 1516 N N . TRP A 1 187 ? -19.232 9.585 2.965 1.00 81.12 187 TRP A N 1
ATOM 1517 C CA . TRP A 1 187 ? -19.550 8.168 3.120 1.00 81.12 187 TRP A CA 1
ATOM 1518 C C . TRP A 1 187 ? -20.675 7.984 4.142 1.00 81.12 187 TRP A C 1
ATOM 1520 O O . TRP A 1 187 ? -20.497 8.254 5.328 1.00 81.12 187 TRP A O 1
ATOM 1530 N N . MET A 1 188 ? -21.833 7.520 3.672 1.00 73.69 188 MET A N 1
ATOM 1531 C CA . MET A 1 188 ? -23.052 7.394 4.484 1.00 73.69 188 MET A CA 1
ATOM 1532 C C . MET A 1 188 ? -23.320 5.965 4.975 1.00 73.69 188 MET A C 1
ATOM 1534 O O . MET A 1 188 ? -24.169 5.762 5.841 1.00 73.69 188 MET A O 1
ATOM 1538 N N . GLN A 1 189 ? -22.622 4.964 4.432 1.00 80.50 189 GLN A N 1
ATOM 1539 C CA . GLN A 1 189 ? -22.829 3.567 4.814 1.00 80.50 189 GLN A CA 1
ATOM 1540 C C . GLN A 1 189 ? -22.111 3.247 6.130 1.00 80.50 189 GLN A C 1
ATOM 1542 O O . GLN A 1 189 ? -21.016 3.739 6.403 1.00 80.50 189 GLN A O 1
ATOM 1547 N N . LYS A 1 190 ? -22.711 2.379 6.950 1.00 85.81 190 LYS A N 1
ATOM 1548 C CA . LYS A 1 190 ? -22.104 1.922 8.204 1.00 85.81 190 LYS A CA 1
ATOM 1549 C C . LYS A 1 190 ? -21.007 0.893 7.907 1.00 85.81 190 LYS A C 1
ATOM 1551 O O . LYS A 1 190 ? -21.285 -0.298 7.796 1.00 85.81 190 LYS A O 1
ATOM 1556 N N . SER A 1 191 ? -19.770 1.358 7.793 1.00 91.56 191 SER A N 1
ATOM 1557 C CA . SER A 1 191 ? -18.571 0.531 7.625 1.00 91.56 191 SER A CA 1
ATOM 1558 C C . SER A 1 191 ? -17.413 1.081 8.454 1.00 91.56 191 SER A C 1
ATOM 1560 O O . SER A 1 191 ? -17.424 2.241 8.869 1.00 91.56 191 SER A O 1
ATOM 1562 N N . ILE A 1 192 ? -16.408 0.241 8.694 1.00 93.94 192 ILE A N 1
ATOM 1563 C CA . ILE A 1 192 ? -15.109 0.693 9.190 1.00 93.94 192 ILE A CA 1
ATOM 1564 C C . ILE A 1 192 ? -14.383 1.356 8.021 1.00 93.94 192 ILE A C 1
ATOM 1566 O O . ILE A 1 192 ? -14.161 0.733 6.981 1.00 93.94 192 ILE A O 1
ATOM 1570 N N . ARG A 1 193 ? -14.041 2.635 8.168 1.00 94.69 193 ARG A N 1
ATOM 1571 C CA . ARG A 1 193 ? -13.377 3.413 7.118 1.00 94.69 193 ARG A CA 1
ATOM 1572 C C . ARG A 1 193 ? -11.877 3.333 7.323 1.00 94.69 193 ARG A C 1
ATOM 1574 O O . ARG A 1 193 ? -11.359 3.757 8.35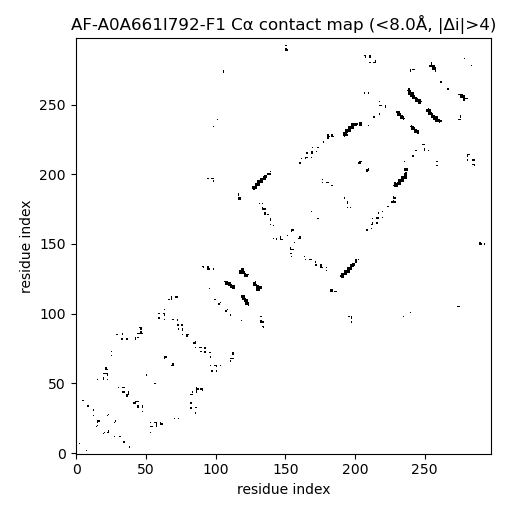7 1.00 94.69 193 ARG A O 1
ATOM 1581 N N . CYS A 1 194 ? -11.186 2.804 6.328 1.00 95.38 194 CYS A N 1
ATOM 1582 C CA . CYS A 1 194 ? -9.762 2.546 6.375 1.00 95.38 194 CYS A CA 1
ATOM 1583 C C . CYS A 1 194 ? -9.035 3.346 5.292 1.00 95.38 194 CYS A C 1
ATOM 1585 O O . CYS A 1 194 ? -9.452 3.370 4.132 1.00 95.38 194 CYS A O 1
ATOM 1587 N N . ILE A 1 195 ? -7.944 4.018 5.649 1.00 94.69 195 ILE A N 1
ATOM 1588 C CA . ILE A 1 195 ? -7.013 4.574 4.660 1.00 94.69 195 ILE A CA 1
ATOM 1589 C C . ILE A 1 195 ? -5.867 3.584 4.489 1.00 94.69 195 ILE A C 1
ATOM 1591 O O . ILE A 1 195 ? -5.247 3.191 5.470 1.00 94.69 195 ILE A O 1
ATOM 1595 N N . VAL A 1 196 ? -5.565 3.203 3.251 1.00 94.50 196 VAL A N 1
ATOM 1596 C CA . VAL A 1 196 ? -4.417 2.354 2.928 1.00 94.50 196 VAL A CA 1
ATOM 1597 C C . VAL A 1 196 ? -3.356 3.206 2.257 1.00 94.50 196 VAL A C 1
ATOM 1599 O O . VAL A 1 196 ? -3.606 3.819 1.226 1.00 94.50 196 VAL A O 1
ATOM 1602 N N . ILE A 1 197 ? -2.167 3.253 2.839 1.00 92.25 197 ILE A N 1
ATOM 1603 C CA . ILE A 1 197 ? -1.021 3.982 2.315 1.00 92.25 197 ILE A CA 1
ATOM 1604 C C . ILE A 1 197 ? -0.058 2.981 1.718 1.00 92.25 197 ILE A C 1
ATOM 1606 O O . ILE A 1 197 ? 0.434 2.107 2.425 1.00 92.25 197 ILE A O 1
ATOM 1610 N N . VAL A 1 198 ? 0.252 3.137 0.440 1.00 90.06 198 VAL A N 1
ATOM 1611 C CA . VAL A 1 198 ? 1.235 2.309 -0.252 1.00 90.06 198 VAL A CA 1
ATOM 1612 C C . VAL A 1 198 ? 2.440 3.166 -0.594 1.00 90.06 198 VAL A C 1
ATOM 1614 O O . VAL A 1 198 ? 2.337 4.165 -1.303 1.00 90.06 198 VAL A O 1
ATOM 1617 N N . SER A 1 199 ? 3.597 2.783 -0.081 1.00 86.38 199 SER A N 1
ATOM 1618 C CA . SER A 1 199 ? 4.867 3.448 -0.366 1.00 86.38 199 SER A CA 1
ATOM 1619 C C . SER A 1 199 ? 5.802 2.476 -1.066 1.00 86.38 199 SER A C 1
ATOM 1621 O O . SER A 1 199 ? 5.880 1.312 -0.684 1.00 86.38 199 SER A O 1
ATOM 1623 N N . SER A 1 200 ? 6.508 2.971 -2.075 1.00 75.69 200 SER A N 1
ATOM 1624 C CA . SER A 1 200 ? 7.489 2.225 -2.862 1.00 75.69 200 SER A CA 1
ATOM 1625 C C . SER A 1 200 ? 8.817 2.973 -2.792 1.00 75.69 200 SER A C 1
ATOM 1627 O O . SER A 1 200 ? 9.087 3.860 -3.607 1.00 75.69 200 SER A O 1
ATOM 1629 N N . ASP A 1 201 ? 9.582 2.694 -1.742 1.00 76.75 201 ASP A N 1
ATOM 1630 C CA . ASP A 1 201 ? 10.906 3.258 -1.518 1.00 76.75 201 ASP A CA 1
ATOM 1631 C C . ASP A 1 201 ? 11.839 2.182 -0.962 1.00 76.75 201 ASP A C 1
ATOM 1633 O O . ASP A 1 201 ? 11.528 1.541 0.043 1.00 76.75 201 ASP A O 1
ATOM 1637 N N . LYS A 1 202 ? 12.999 2.023 -1.599 1.00 71.56 202 LYS A N 1
ATOM 1638 C CA . LYS A 1 202 ? 14.046 1.089 -1.188 1.00 71.56 202 LYS A CA 1
ATOM 1639 C C . LYS A 1 202 ? 14.591 1.378 0.214 1.00 71.56 202 LYS A C 1
ATOM 1641 O O . LYS A 1 202 ? 15.026 0.455 0.888 1.00 71.56 202 LYS A O 1
ATOM 1646 N N . GLU A 1 203 ? 14.556 2.624 0.683 1.00 74.88 203 GLU A N 1
ATOM 1647 C CA . GLU A 1 203 ? 15.015 2.957 2.038 1.00 74.88 203 GLU A CA 1
ATOM 1648 C C . GLU A 1 203 ? 14.084 2.340 3.098 1.00 74.88 203 GLU A C 1
ATOM 1650 O O . GLU A 1 203 ? 14.504 2.026 4.207 1.00 74.88 203 GLU A O 1
ATOM 1655 N N . LEU A 1 204 ? 12.822 2.056 2.743 1.00 77.12 204 LEU A N 1
ATOM 1656 C CA . LEU A 1 204 ? 11.881 1.331 3.603 1.00 77.12 204 LEU A CA 1
ATOM 1657 C C . LEU A 1 204 ? 12.184 -0.171 3.694 1.00 77.12 204 LEU A C 1
ATOM 1659 O O . LEU A 1 204 ? 11.417 -0.888 4.335 1.00 77.12 204 LEU A O 1
ATOM 1663 N N . GLN A 1 205 ? 13.262 -0.666 3.076 1.00 73.88 205 GLN A N 1
ATOM 1664 C CA . GLN A 1 205 ? 13.801 -2.004 3.339 1.00 73.88 205 GLN A CA 1
ATOM 1665 C C . GLN A 1 205 ? 14.501 -2.079 4.709 1.00 73.88 205 GLN A C 1
ATOM 1667 O O . GLN A 1 205 ? 14.551 -3.161 5.300 1.00 73.88 205 GLN A O 1
ATOM 1672 N N . ASP A 1 206 ? 14.962 -0.947 5.248 1.00 75.62 206 ASP A N 1
ATOM 1673 C CA . ASP A 1 206 ? 15.587 -0.853 6.567 1.00 75.62 206 ASP A CA 1
ATOM 1674 C C . ASP A 1 206 ? 14.534 -0.871 7.698 1.00 75.62 206 ASP A C 1
ATOM 1676 O O . ASP A 1 206 ? 13.555 -0.118 7.693 1.00 75.62 206 ASP A O 1
ATOM 1680 N N . GLU A 1 207 ? 14.722 -1.751 8.688 1.00 76.38 207 GLU A N 1
ATOM 1681 C CA . GLU A 1 207 ? 13.796 -1.918 9.819 1.00 76.38 207 GLU A CA 1
ATOM 1682 C C . GLU A 1 207 ? 13.682 -0.668 10.701 1.00 76.38 207 GLU A C 1
ATOM 1684 O O . GLU A 1 207 ? 12.587 -0.358 11.178 1.00 76.38 207 GLU A O 1
ATOM 1689 N N . MET A 1 208 ? 14.779 0.067 10.899 1.00 77.50 208 MET A N 1
ATOM 1690 C CA . MET A 1 208 ? 14.800 1.293 11.694 1.00 77.50 208 MET A CA 1
ATOM 1691 C C . MET A 1 208 ? 14.042 2.410 10.976 1.00 77.50 208 MET A C 1
ATOM 1693 O O . MET A 1 208 ? 13.200 3.074 11.584 1.00 77.50 208 MET A O 1
ATOM 1697 N N . ILE A 1 209 ? 14.271 2.579 9.669 1.00 79.19 209 ILE A N 1
ATOM 1698 C CA . ILE A 1 209 ? 13.516 3.543 8.855 1.00 79.19 209 ILE A CA 1
ATOM 1699 C C . ILE A 1 209 ? 12.026 3.200 8.889 1.00 79.19 209 ILE A C 1
ATOM 1701 O O . ILE A 1 209 ? 11.198 4.099 9.069 1.00 79.19 209 ILE A O 1
ATOM 1705 N N . ARG A 1 210 ? 11.658 1.914 8.789 1.00 81.69 210 ARG A N 1
ATOM 1706 C CA . ARG A 1 210 ? 10.253 1.503 8.909 1.00 81.69 210 ARG A CA 1
ATOM 1707 C C . ARG A 1 210 ? 9.657 1.830 10.271 1.00 81.69 210 ARG A C 1
ATOM 1709 O O . ARG A 1 210 ? 8.551 2.363 10.329 1.00 81.69 210 ARG A O 1
ATOM 1716 N N . HIS A 1 211 ? 10.381 1.544 11.349 1.00 82.06 211 HIS A N 1
ATOM 1717 C CA . HIS A 1 211 ? 9.928 1.824 12.708 1.00 82.06 211 HIS A CA 1
ATOM 1718 C C . HIS A 1 211 ? 9.688 3.324 12.933 1.00 82.06 211 HIS A C 1
ATOM 1720 O O . HIS A 1 211 ? 8.609 3.713 13.384 1.00 82.06 211 HIS A O 1
ATOM 1726 N N . ILE A 1 212 ? 10.644 4.174 12.548 1.00 80.94 212 ILE A N 1
ATOM 1727 C CA . ILE A 1 212 ? 10.521 5.636 12.663 1.00 80.94 212 ILE A CA 1
ATOM 1728 C C . ILE A 1 212 ? 9.367 6.144 11.797 1.00 80.94 212 ILE A C 1
ATOM 1730 O O . ILE A 1 212 ? 8.544 6.935 12.257 1.00 80.94 212 ILE A O 1
ATOM 1734 N N . SER A 1 213 ? 9.232 5.628 10.573 1.00 83.75 213 SER A N 1
ATOM 1735 C CA . SER A 1 213 ? 8.103 5.973 9.705 1.00 83.75 213 SER A CA 1
ATOM 1736 C C . SER A 1 213 ? 6.766 5.626 10.351 1.00 83.75 213 SER A C 1
ATOM 1738 O O . SER A 1 213 ? 5.842 6.435 10.356 1.00 83.75 213 SER A O 1
ATOM 1740 N N . CYS A 1 214 ? 6.678 4.453 10.972 1.00 86.31 214 CYS A N 1
ATOM 1741 C CA . CYS A 1 214 ? 5.497 3.988 11.683 1.00 86.31 214 CYS A CA 1
ATOM 1742 C C . CYS A 1 214 ? 5.149 4.880 12.888 1.00 86.31 214 CYS A C 1
ATOM 1744 O O . CYS A 1 214 ? 3.981 5.223 13.091 1.00 86.31 214 CYS A O 1
ATOM 1746 N N . GLN A 1 215 ? 6.150 5.302 13.668 1.00 85.44 215 GLN A N 1
ATOM 1747 C CA . GLN A 1 215 ? 5.973 6.269 14.756 1.00 85.44 215 GLN A CA 1
ATOM 1748 C C . GLN A 1 215 ? 5.423 7.602 14.246 1.00 85.44 215 GLN A C 1
ATOM 1750 O O . GLN A 1 215 ? 4.468 8.127 14.824 1.00 85.44 215 GLN A O 1
ATOM 1755 N N . GLN A 1 216 ? 5.987 8.129 13.158 1.00 84.19 216 GLN A N 1
ATOM 1756 C CA . GLN A 1 216 ? 5.530 9.386 12.574 1.00 84.19 216 GLN A CA 1
ATOM 1757 C C . GLN A 1 216 ? 4.105 9.264 12.038 1.00 84.19 216 GLN A C 1
ATOM 1759 O O . GLN A 1 216 ? 3.265 10.102 12.368 1.00 84.19 216 GLN A O 1
ATOM 1764 N N . ILE A 1 217 ? 3.782 8.164 11.347 1.00 85.56 217 ILE A N 1
ATOM 1765 C CA . ILE A 1 217 ? 2.415 7.856 10.904 1.00 85.56 217 ILE A CA 1
ATOM 1766 C C . ILE A 1 217 ? 1.434 7.845 12.095 1.00 85.56 217 ILE A C 1
ATOM 1768 O O . ILE A 1 217 ? 0.350 8.423 12.032 1.00 85.56 217 ILE A O 1
ATOM 1772 N N . ARG A 1 218 ? 1.801 7.244 13.231 1.00 87.56 218 ARG A N 1
ATOM 1773 C CA . ARG A 1 218 ? 0.955 7.289 14.435 1.00 87.56 218 ARG A CA 1
ATOM 1774 C C . ARG A 1 218 ? 0.783 8.718 14.958 1.00 87.56 218 ARG A C 1
ATOM 1776 O O . ARG A 1 218 ? -0.322 9.082 15.357 1.00 87.56 218 ARG A O 1
ATOM 1783 N N . ASN A 1 219 ? 1.852 9.510 14.986 1.00 83.38 219 ASN A N 1
ATOM 1784 C CA . ASN A 1 219 ? 1.832 10.856 15.556 1.00 83.38 219 ASN A CA 1
ATOM 1785 C C . ASN A 1 219 ? 0.933 11.803 14.756 1.00 83.38 219 ASN A C 1
ATOM 1787 O O . ASN A 1 219 ? 0.052 12.432 15.343 1.00 83.38 219 ASN A O 1
ATOM 1791 N N . GLY A 1 220 ? 1.094 11.881 13.434 1.00 81.25 220 GLY A N 1
ATOM 1792 C CA . GLY A 1 220 ? 0.330 12.857 12.656 1.00 81.25 220 GLY A CA 1
ATOM 1793 C C . GLY A 1 220 ? -1.137 12.502 12.428 1.00 81.25 220 GLY A C 1
ATOM 1794 O O . GLY A 1 220 ? -1.934 13.414 12.232 1.00 81.25 220 GLY A O 1
ATOM 1795 N N . ILE A 1 221 ? -1.555 11.237 12.584 1.00 84.94 221 ILE A N 1
ATOM 1796 C CA . ILE A 1 221 ? -2.990 10.882 12.635 1.00 84.94 221 ILE A CA 1
ATOM 1797 C C . ILE A 1 221 ? -3.731 11.699 13.707 1.00 84.94 221 ILE A C 1
ATOM 1799 O O . ILE A 1 221 ? -4.877 12.097 13.497 1.00 84.94 221 ILE A O 1
ATOM 1803 N N . HIS A 1 222 ? -3.091 11.948 14.855 1.00 84.00 222 HIS A N 1
ATOM 1804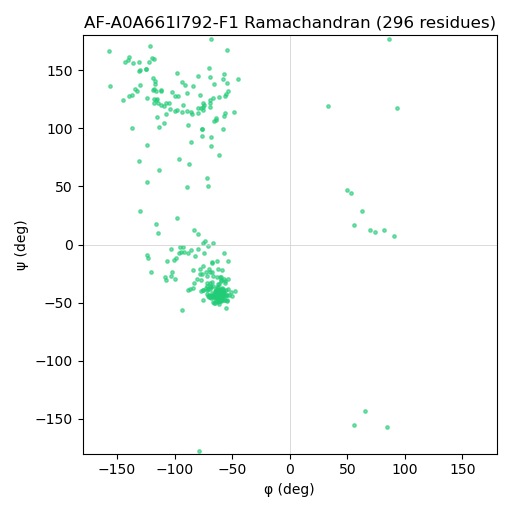 C CA . HIS A 1 222 ? -3.680 12.701 15.972 1.00 84.00 222 HIS A CA 1
ATOM 1805 C C . HIS A 1 222 ? -3.518 14.217 15.848 1.00 84.00 222 HIS A C 1
ATOM 1807 O O . HIS A 1 222 ? -4.065 14.944 16.671 1.00 84.00 222 HIS A O 1
ATOM 1813 N N . LEU A 1 223 ? -2.800 14.695 14.829 1.00 82.31 223 LEU A N 1
ATOM 1814 C CA . LEU A 1 223 ? -2.703 16.119 14.498 1.00 82.31 223 LEU A CA 1
ATOM 1815 C C . LEU A 1 223 ? -3.821 16.575 13.548 1.00 82.31 223 LEU A C 1
ATOM 1817 O O . LEU A 1 223 ? -3.955 17.768 13.291 1.00 82.31 223 LEU A O 1
ATOM 1821 N N . LEU A 1 224 ? -4.636 15.649 13.031 1.00 79.56 224 LEU A N 1
ATOM 1822 C CA . LEU A 1 224 ? -5.776 15.984 12.183 1.00 79.56 224 LEU A CA 1
ATOM 1823 C C . LEU A 1 224 ? -6.866 16.690 12.997 1.00 79.56 224 LEU A C 1
ATOM 1825 O O . LEU A 1 224 ? -7.429 16.106 13.922 1.00 79.56 224 LEU A O 1
ATOM 1829 N N . GLU A 1 225 ? -7.238 17.905 12.588 1.00 80.00 225 GLU A N 1
ATOM 1830 C CA . GLU A 1 225 ? -8.328 18.662 13.224 1.00 80.00 225 GLU A CA 1
ATOM 1831 C C . GLU A 1 225 ? -9.662 17.903 13.191 1.00 80.00 225 GLU A C 1
ATOM 1833 O O . GLU A 1 225 ? -10.455 17.956 14.133 1.00 80.00 225 GLU A O 1
ATOM 1838 N N . LYS A 1 226 ? -9.929 17.199 12.082 1.00 85.19 226 LYS A N 1
ATOM 1839 C CA . LYS A 1 226 ? -11.129 16.376 11.889 1.00 85.19 226 LYS A CA 1
ATOM 1840 C C . LYS A 1 226 ? -10.774 15.051 11.233 1.00 85.19 226 LYS A C 1
ATOM 1842 O O . LYS A 1 226 ? -10.175 15.019 10.159 1.00 85.19 226 LYS A O 1
ATOM 1847 N N . ARG A 1 227 ? -11.225 13.954 11.844 1.00 89.56 227 ARG A N 1
ATOM 1848 C CA . ARG A 1 227 ? -10.992 12.585 11.376 1.00 89.56 227 ARG A CA 1
ATOM 1849 C C . ARG A 1 227 ? -12.305 11.909 10.973 1.00 89.56 227 ARG A C 1
ATOM 1851 O O . ARG A 1 227 ? -13.235 11.815 11.768 1.00 89.56 227 ARG A O 1
ATOM 1858 N N . TYR A 1 228 ? -12.354 11.417 9.740 1.00 90.88 228 TYR A N 1
ATOM 1859 C CA . TYR A 1 228 ? -13.467 10.687 9.126 1.00 90.88 228 TYR A CA 1
ATOM 1860 C C . TYR A 1 228 ? -13.086 9.242 8.776 1.00 90.88 228 TYR A C 1
ATOM 1862 O O . TYR A 1 228 ? -13.757 8.610 7.969 1.00 90.88 228 TYR A O 1
ATOM 1870 N N . PHE A 1 229 ? -12.012 8.718 9.360 1.00 92.75 229 PHE A N 1
ATOM 1871 C CA . PHE A 1 229 ? -11.607 7.324 9.230 1.00 92.75 229 PHE A CA 1
ATOM 1872 C C . PHE A 1 229 ? -11.306 6.727 10.603 1.00 92.75 229 PHE A C 1
ATOM 1874 O O . PHE A 1 229 ? -11.022 7.442 11.569 1.00 92.75 229 PHE A O 1
ATOM 1881 N N . ASP A 1 230 ? -11.403 5.409 10.673 1.00 93.31 230 ASP A N 1
ATOM 1882 C CA . ASP A 1 230 ? -11.347 4.640 11.911 1.00 93.31 230 ASP A CA 1
ATOM 1883 C C . ASP A 1 230 ? -10.009 3.891 12.019 1.00 93.31 230 ASP A C 1
ATOM 1885 O O . ASP A 1 230 ? -9.476 3.691 13.113 1.00 93.31 230 ASP A O 1
ATOM 1889 N N . GLU A 1 231 ? -9.431 3.518 10.874 1.00 95.19 231 GLU A N 1
ATOM 1890 C CA . GLU A 1 231 ? -8.221 2.703 10.801 1.00 95.19 231 GLU A CA 1
ATOM 1891 C C . GLU A 1 231 ? -7.303 3.126 9.646 1.00 95.19 231 GLU A C 1
ATOM 1893 O O . GLU A 1 231 ? -7.737 3.724 8.659 1.00 95.19 231 GLU A O 1
ATOM 1898 N N . LEU A 1 232 ? -6.015 2.806 9.759 1.00 94.19 232 LEU A N 1
ATOM 1899 C CA . LEU A 1 232 ? -5.027 3.066 8.715 1.00 94.19 232 LEU A CA 1
ATOM 1900 C C . LEU A 1 232 ? -4.158 1.832 8.507 1.00 94.19 232 LEU A C 1
ATOM 1902 O O . LEU A 1 232 ? -3.677 1.246 9.469 1.00 94.19 232 LEU A O 1
ATOM 1906 N N . ILE A 1 233 ? -3.934 1.452 7.256 1.00 93.50 233 ILE A N 1
ATOM 1907 C CA . ILE A 1 233 ? -2.983 0.410 6.877 1.00 93.50 233 ILE A CA 1
ATOM 1908 C C . ILE A 1 233 ? -1.841 1.076 6.122 1.00 93.50 233 ILE A C 1
ATOM 1910 O O . ILE A 1 233 ? -2.073 1.859 5.210 1.00 93.50 233 ILE A O 1
ATOM 1914 N N . TRP A 1 234 ? -0.605 0.763 6.477 1.00 92.38 234 TRP A N 1
ATOM 1915 C CA . TRP A 1 234 ? 0.579 1.200 5.755 1.00 92.38 234 TRP A CA 1
ATOM 1916 C C . TRP A 1 234 ? 1.311 -0.005 5.171 1.00 92.38 234 TRP A C 1
ATOM 1918 O O . TRP A 1 234 ? 1.660 -0.931 5.899 1.00 92.38 234 TRP A O 1
ATOM 1928 N N . LEU A 1 235 ? 1.535 0.017 3.858 1.00 89.81 235 LEU A N 1
ATOM 1929 C CA . LEU A 1 235 ? 2.224 -1.002 3.074 1.00 89.81 235 LEU A CA 1
ATOM 1930 C C . LEU A 1 235 ? 3.538 -0.406 2.526 1.00 89.81 235 LEU A C 1
ATOM 1932 O O . LEU A 1 235 ? 3.497 0.347 1.545 1.00 89.81 235 LEU A O 1
ATOM 1936 N N . PRO A 1 236 ? 4.699 -0.701 3.148 1.00 83.00 236 PRO A N 1
ATOM 1937 C CA . PRO A 1 236 ? 6.013 -0.328 2.624 1.00 83.00 236 PRO A CA 1
ATOM 1938 C C . PRO A 1 236 ? 6.341 -1.110 1.349 1.00 83.00 236 PRO A C 1
ATOM 1940 O O . PRO A 1 236 ? 5.547 -1.929 0.903 1.00 83.00 236 PRO A O 1
ATOM 1943 N N . ASP A 1 237 ? 7.478 -0.835 0.718 1.00 69.25 237 ASP A N 1
ATOM 1944 C CA . ASP A 1 237 ? 7.816 -1.370 -0.609 1.00 69.25 237 ASP A CA 1
ATOM 1945 C C . ASP A 1 237 ? 7.740 -2.910 -0.675 1.00 69.25 237 ASP A C 1
ATOM 1947 O O . ASP A 1 237 ? 7.019 -3.473 -1.499 1.00 69.25 237 ASP A O 1
ATOM 1951 N N . THR A 1 238 ? 8.350 -3.582 0.302 1.00 63.41 238 THR A N 1
ATOM 1952 C CA . THR A 1 238 ? 8.224 -5.027 0.566 1.00 63.41 238 THR A CA 1
ATOM 1953 C C . THR A 1 238 ? 7.658 -5.266 1.970 1.00 63.41 238 THR A C 1
ATOM 1955 O O . THR A 1 238 ? 7.702 -4.383 2.830 1.00 63.41 238 THR A O 1
ATOM 1958 N N . GLY A 1 239 ? 7.108 -6.459 2.214 1.00 65.56 239 GLY A N 1
ATOM 1959 C CA . GLY A 1 239 ? 6.531 -6.824 3.509 1.00 65.56 239 GLY A CA 1
ATOM 1960 C C . GLY A 1 239 ? 5.068 -6.417 3.723 1.00 65.56 239 GLY A C 1
ATOM 1961 O O . GLY A 1 239 ? 4.414 -5.804 2.873 1.00 65.56 239 GLY A O 1
ATOM 1962 N N . ASN A 1 240 ? 4.547 -6.814 4.887 1.00 69.69 240 ASN A N 1
ATOM 1963 C CA . ASN A 1 240 ? 3.131 -6.699 5.249 1.00 69.69 240 ASN A CA 1
ATOM 1964 C C . ASN A 1 240 ? 2.824 -5.406 6.034 1.00 69.69 240 ASN A C 1
ATOM 1966 O O . ASN A 1 240 ? 1.657 -5.095 6.272 1.00 69.69 240 AS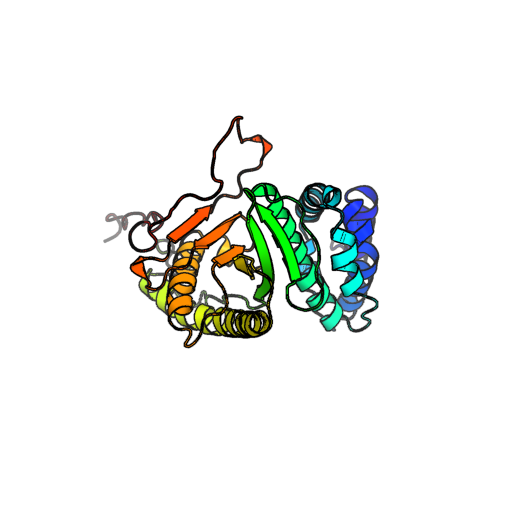N A O 1
ATOM 1970 N N . GLY A 1 241 ? 3.845 -4.628 6.408 1.00 84.81 241 GLY A N 1
ATOM 1971 C CA . GLY A 1 241 ? 3.710 -3.271 6.938 1.00 84.81 241 GLY A CA 1
ATOM 1972 C C . GLY A 1 241 ? 2.994 -3.183 8.287 1.00 84.81 241 GLY A C 1
ATOM 1973 O O . GLY A 1 241 ? 3.169 -4.050 9.141 1.00 84.81 241 GLY A O 1
ATOM 1974 N N . ALA A 1 242 ? 2.195 -2.131 8.486 1.00 89.88 242 ALA A N 1
ATOM 1975 C CA . ALA A 1 242 ? 1.535 -1.843 9.760 1.00 89.88 242 ALA A CA 1
ATOM 1976 C C . ALA A 1 242 ? 0.033 -1.551 9.621 1.00 89.88 242 ALA A C 1
ATOM 1978 O O . ALA A 1 242 ? -0.422 -0.996 8.624 1.00 89.88 242 ALA A O 1
ATOM 1979 N N . TRP A 1 243 ? -0.729 -1.891 10.656 1.00 92.62 243 TRP A N 1
ATOM 1980 C CA . TRP A 1 243 ? -2.131 -1.543 10.860 1.00 92.62 243 TRP A CA 1
ATOM 1981 C C . TRP A 1 243 ? -2.258 -0.692 12.114 1.00 92.62 243 TRP A C 1
ATOM 1983 O O . TRP A 1 243 ? -1.875 -1.105 13.204 1.00 92.62 243 TRP A O 1
ATOM 1993 N N . PHE A 1 244 ? -2.864 0.473 11.977 1.00 92.81 244 PHE A N 1
ATOM 1994 C CA . PHE A 1 244 ? -3.228 1.343 13.075 1.00 92.81 244 PHE A CA 1
ATOM 1995 C C . PHE A 1 244 ? -4.728 1.260 13.329 1.00 92.81 244 PHE A C 1
ATOM 1997 O O . PHE A 1 244 ? -5.534 1.653 12.481 1.00 92.81 244 PHE A O 1
ATOM 2004 N N . LYS A 1 245 ? -5.102 0.787 14.518 1.00 93.62 245 LYS A N 1
ATOM 2005 C CA . LYS A 1 245 ? -6.464 0.915 15.038 1.00 93.62 245 LYS A CA 1
ATOM 2006 C C . LYS A 1 245 ? -6.527 2.171 15.890 1.00 93.62 245 LYS A C 1
ATOM 2008 O O . LYS A 1 245 ? -5.841 2.270 16.907 1.00 93.62 245 LYS A O 1
ATOM 2013 N N . ILE A 1 246 ? -7.291 3.164 15.447 1.00 92.44 246 ILE A N 1
ATOM 2014 C CA . ILE A 1 246 ? -7.084 4.538 15.899 1.00 92.44 246 ILE A CA 1
ATOM 2015 C C . ILE A 1 246 ? -8.054 4.883 17.027 1.00 92.44 246 ILE A C 1
ATOM 2017 O O . ILE A 1 246 ? -9.265 4.956 16.832 1.00 92.44 246 ILE A O 1
ATOM 2021 N N . GLY A 1 247 ? -7.509 5.145 18.216 1.00 90.12 247 GLY A N 1
ATOM 2022 C CA . GLY A 1 247 ? -8.286 5.6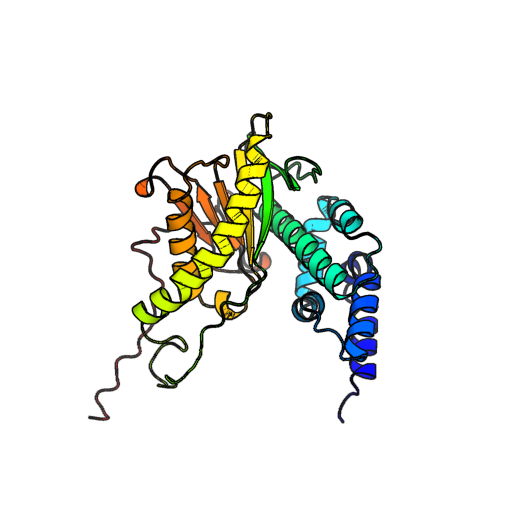22 19.355 1.00 90.12 247 GLY A CA 1
ATOM 2023 C C . GLY A 1 247 ? -8.606 7.120 19.289 1.00 90.12 247 GLY A C 1
ATOM 2024 O O . GLY A 1 247 ? -8.246 7.830 18.344 1.00 90.12 247 GLY A O 1
ATOM 2025 N N . ASN A 1 248 ? -9.277 7.630 20.321 1.00 86.31 248 ASN A N 1
ATOM 2026 C CA . ASN A 1 248 ? -9.554 9.068 20.446 1.00 86.31 248 ASN A CA 1
ATOM 2027 C C . ASN A 1 248 ? -8.319 9.856 20.899 1.00 86.31 248 ASN A C 1
ATOM 2029 O O . ASN A 1 248 ? -8.216 11.047 20.631 1.00 86.31 248 ASN A O 1
ATOM 2033 N N . LYS A 1 249 ? -7.393 9.192 21.597 1.00 85.94 249 LYS A N 1
ATOM 2034 C CA . LYS A 1 249 ? -6.118 9.752 22.062 1.00 85.94 249 LYS A CA 1
ATOM 2035 C C . LYS A 1 249 ? -4.951 8.931 21.521 1.00 85.94 249 LYS A C 1
ATOM 2037 O O . LYS A 1 249 ? -5.116 7.740 21.258 1.00 85.94 249 LYS A O 1
ATOM 2042 N N . ARG A 1 250 ? -3.757 9.532 21.449 1.00 83.62 250 ARG A N 1
ATOM 2043 C CA . ARG A 1 250 ? -2.519 8.860 21.007 1.00 83.62 250 ARG A CA 1
ATOM 2044 C C . ARG A 1 250 ? -2.266 7.539 21.732 1.00 83.62 250 ARG A C 1
ATOM 2046 O O . ARG A 1 250 ? -1.971 6.546 21.082 1.00 83.62 250 ARG A O 1
ATOM 2053 N N . GLN A 1 251 ? -2.443 7.518 23.050 1.00 84.69 251 GLN A N 1
ATOM 2054 C CA . GLN A 1 251 ? -2.201 6.343 23.897 1.00 84.69 251 GLN A CA 1
ATOM 2055 C C . GLN A 1 251 ? -3.194 5.196 23.650 1.00 84.69 251 GLN A C 1
ATOM 2057 O O . GLN A 1 251 ? -2.964 4.081 24.093 1.00 84.69 251 GLN A O 1
ATOM 2062 N N . GLN A 1 252 ? -4.313 5.470 22.976 1.00 88.56 252 GLN A N 1
ATOM 2063 C CA . GLN A 1 252 ? -5.328 4.473 22.636 1.00 88.56 252 GLN A CA 1
ATOM 2064 C C . GLN A 1 252 ? -5.152 3.923 21.215 1.00 88.56 252 GLN A C 1
ATOM 2066 O O . GLN A 1 252 ? -5.894 3.027 20.819 1.00 88.56 252 GLN A O 1
ATOM 2071 N N . THR A 1 253 ? -4.234 4.481 20.418 1.00 89.38 253 THR A N 1
ATOM 2072 C CA . THR A 1 253 ? -3.945 3.956 19.083 1.00 89.38 253 THR A CA 1
ATOM 2073 C C . THR A 1 253 ? -3.039 2.748 19.193 1.00 89.38 253 THR A C 1
ATOM 2075 O O . THR A 1 253 ? -1.890 2.863 19.614 1.00 89.38 253 THR A O 1
ATOM 2078 N N . GLN A 1 254 ? -3.559 1.611 18.751 1.00 91.06 254 GLN A N 1
ATOM 2079 C CA . GLN A 1 254 ? -2.817 0.362 18.682 1.00 91.06 254 GLN A CA 1
ATOM 2080 C C . GLN A 1 254 ? -2.154 0.252 17.313 1.00 91.06 254 GLN A C 1
ATOM 2082 O O . GLN A 1 254 ? -2.775 0.570 16.293 1.00 91.06 254 GLN A O 1
ATOM 2087 N N . CYS A 1 255 ? -0.902 -0.194 17.295 1.00 90.50 255 CYS A N 1
ATOM 2088 C CA . CYS A 1 255 ? -0.150 -0.463 16.080 1.00 90.50 255 CYS A CA 1
ATOM 2089 C C . CYS A 1 255 ? 0.140 -1.956 16.006 1.00 90.50 255 CYS A C 1
ATOM 2091 O O . CYS A 1 255 ? 0.792 -2.499 16.890 1.00 90.50 255 CYS A O 1
ATOM 2093 N N . PHE A 1 256 ? -0.301 -2.606 14.938 1.00 89.12 256 PHE A N 1
ATOM 2094 C CA . PHE A 1 256 ? 0.016 -3.992 14.644 1.00 89.12 256 PHE A CA 1
ATOM 2095 C C . PHE A 1 256 ? 0.955 -4.017 13.449 1.00 89.12 256 PHE A C 1
ATOM 2097 O O . PHE A 1 256 ? 0.563 -3.556 12.383 1.00 89.12 256 PHE A O 1
ATOM 2104 N N . ALA A 1 257 ? 2.165 -4.548 13.581 1.00 85.69 257 ALA A N 1
ATOM 2105 C CA . ALA A 1 257 ? 3.116 -4.577 12.476 1.00 85.69 257 ALA A CA 1
ATOM 2106 C C . ALA A 1 257 ? 3.629 -5.983 12.174 1.00 85.69 257 ALA A C 1
ATOM 2108 O O . ALA A 1 257 ? 3.719 -6.843 13.051 1.00 85.69 257 ALA A O 1
ATOM 2109 N N . ASP A 1 258 ? 3.965 -6.186 10.905 1.00 80.56 258 ASP A N 1
ATOM 2110 C CA . ASP A 1 258 ? 4.725 -7.323 10.410 1.00 80.56 258 ASP A CA 1
ATOM 2111 C C . ASP A 1 258 ? 5.763 -6.822 9.406 1.00 80.56 258 ASP A C 1
ATOM 2113 O O . ASP A 1 258 ? 5.471 -6.515 8.244 1.00 80.56 258 ASP A O 1
ATOM 2117 N N . TRP A 1 259 ? 6.991 -6.701 9.902 1.00 71.38 259 TRP A N 1
ATOM 2118 C CA . TRP A 1 259 ? 8.126 -6.200 9.137 1.00 71.38 259 TRP A CA 1
ATOM 2119 C C . TRP A 1 259 ? 8.774 -7.267 8.256 1.00 71.38 259 TRP A C 1
ATOM 2121 O O . TRP A 1 259 ? 9.620 -6.917 7.437 1.00 71.38 259 TRP A O 1
ATOM 2131 N N . LYS A 1 260 ? 8.406 -8.548 8.410 1.00 63.25 260 LYS A N 1
ATOM 2132 C CA . LYS A 1 260 ? 9.031 -9.646 7.672 1.00 63.25 260 LYS A CA 1
ATOM 2133 C C . LYS A 1 260 ? 8.164 -10.060 6.487 1.00 63.25 260 LYS A C 1
ATOM 2135 O O . LYS A 1 260 ? 6.998 -10.413 6.637 1.00 63.25 260 LYS A O 1
ATOM 2140 N N . ASP A 1 261 ? 8.762 -10.107 5.302 1.00 52.88 261 ASP A N 1
ATOM 2141 C CA . ASP A 1 261 ? 8.153 -10.743 4.130 1.00 52.88 261 ASP A CA 1
ATOM 2142 C C . ASP A 1 261 ? 8.511 -12.239 4.136 1.00 52.88 261 ASP A C 1
ATOM 2144 O O . ASP A 1 261 ? 9.365 -12.696 3.382 1.00 52.88 261 ASP A O 1
ATOM 2148 N N . ILE A 1 262 ? 7.963 -13.003 5.092 1.00 51.81 262 ILE A N 1
ATOM 2149 C CA . ILE A 1 262 ? 8.201 -14.456 5.146 1.00 51.81 262 ILE A CA 1
ATOM 2150 C C . ILE A 1 262 ? 7.360 -15.112 4.039 1.00 51.81 262 ILE A C 1
ATOM 2152 O O . ILE A 1 262 ? 6.134 -14.958 4.088 1.00 51.81 262 ILE A O 1
ATOM 2156 N N . PRO A 1 263 ? 7.968 -15.849 3.084 1.00 47.03 263 PRO A N 1
ATOM 2157 C CA . PRO A 1 263 ? 7.235 -16.596 2.068 1.00 47.03 263 PRO A CA 1
ATOM 2158 C C . PRO A 1 263 ? 6.224 -17.546 2.710 1.00 47.03 263 PRO A C 1
ATOM 2160 O O . PRO A 1 263 ? 6.532 -18.205 3.707 1.00 47.03 263 PRO A O 1
ATOM 2163 N N . ASP A 1 264 ? 5.027 -17.635 2.128 1.00 47.31 264 ASP A N 1
ATOM 2164 C CA . ASP A 1 264 ? 3.928 -18.443 2.670 1.00 47.31 264 ASP A CA 1
ATOM 2165 C C . ASP A 1 264 ? 4.298 -19.936 2.810 1.00 47.31 264 ASP A C 1
ATOM 2167 O O . ASP A 1 264 ? 3.751 -20.626 3.661 1.00 47.31 264 ASP A O 1
ATOM 2171 N N . GLU A 1 265 ? 5.295 -20.414 2.059 1.00 42.50 265 GLU A N 1
ATOM 2172 C CA . GLU A 1 265 ? 5.788 -21.801 2.057 1.00 42.50 265 GLU A CA 1
ATOM 2173 C C . GLU A 1 265 ? 6.534 -22.215 3.341 1.00 42.50 265 GLU A C 1
ATOM 2175 O O . GLU A 1 265 ? 6.624 -23.402 3.643 1.00 42.50 265 GLU A O 1
ATOM 2180 N N . ILE A 1 266 ? 7.044 -21.259 4.127 1.00 44.06 266 ILE A N 1
ATOM 2181 C CA . ILE A 1 266 ? 7.722 -21.529 5.415 1.00 44.06 266 ILE A CA 1
ATOM 2182 C C . ILE A 1 266 ? 6.718 -21.472 6.586 1.00 44.06 266 ILE A C 1
ATOM 2184 O O . ILE A 1 266 ? 7.046 -21.787 7.732 1.00 44.06 266 ILE A O 1
ATOM 2188 N N . ARG A 1 267 ? 5.467 -21.074 6.326 1.00 45.34 267 ARG A N 1
ATOM 2189 C CA . ARG A 1 267 ? 4.443 -20.899 7.358 1.00 45.34 267 ARG A CA 1
ATOM 2190 C C . ARG A 1 267 ? 3.750 -22.236 7.618 1.00 45.34 267 ARG A C 1
ATOM 2192 O O . ARG A 1 267 ? 2.758 -22.575 6.982 1.00 45.34 267 ARG A O 1
ATOM 2199 N N . ILE A 1 268 ? 4.324 -23.003 8.546 1.00 36.56 268 ILE A N 1
ATOM 2200 C CA . ILE A 1 268 ? 3.717 -24.225 9.087 1.00 36.56 268 ILE A CA 1
ATOM 2201 C C . ILE A 1 268 ? 2.352 -23.873 9.703 1.00 36.56 268 ILE A C 1
ATOM 2203 O O . ILE A 1 268 ? 2.165 -22.786 10.248 1.00 36.56 268 ILE A O 1
ATOM 2207 N N . SER A 1 269 ? 1.423 -24.801 9.510 1.00 38.56 269 SER A N 1
ATOM 2208 C CA . SER A 1 269 ? -0.028 -24.721 9.616 1.00 38.56 269 SER A CA 1
ATOM 2209 C C . SER A 1 269 ? -0.627 -24.215 10.935 1.00 38.56 269 SER A C 1
ATOM 2211 O O . SER A 1 269 ? 0.003 -24.193 11.988 1.00 38.56 269 SER A O 1
ATOM 2213 N N . ASP A 1 270 ? -1.924 -23.933 10.787 1.00 35.62 270 ASP A N 1
ATOM 2214 C CA . ASP A 1 270 ? -3.006 -23.935 11.772 1.00 35.62 270 ASP A CA 1
ATOM 2215 C C . ASP A 1 270 ? -3.331 -22.609 12.478 1.00 35.62 270 ASP A C 1
ATOM 2217 O O . ASP A 1 270 ? -2.509 -21.971 13.124 1.00 35.62 270 ASP A O 1
ATOM 2221 N N . GLU A 1 271 ? -4.575 -22.191 12.216 1.00 38.22 271 GLU A N 1
ATOM 2222 C CA . GLU A 1 271 ? -5.513 -21.406 13.026 1.00 38.22 271 GLU A CA 1
ATOM 2223 C C . GLU A 1 271 ? -4.921 -20.334 13.979 1.00 38.22 271 GLU A C 1
ATOM 2225 O O . GLU A 1 271 ? -4.198 -20.607 14.928 1.00 38.22 271 GLU A O 1
ATOM 2230 N N . ASP A 1 272 ? -5.311 -19.075 13.740 1.00 38.78 272 ASP A N 1
ATOM 2231 C CA . ASP A 1 272 ? -5.159 -17.906 14.633 1.00 38.78 272 ASP A CA 1
ATOM 2232 C C . ASP A 1 272 ? -3.835 -17.126 14.706 1.00 38.78 272 ASP A C 1
ATOM 2234 O O . ASP A 1 272 ? -3.711 -16.198 15.513 1.00 38.78 272 ASP A O 1
ATOM 2238 N N . PHE A 1 273 ? -2.882 -17.323 13.793 1.00 40.97 273 PHE A N 1
ATOM 2239 C CA . PHE A 1 273 ? -1.773 -16.365 13.694 1.00 40.97 273 PHE A CA 1
ATOM 2240 C C . PHE A 1 273 ? -2.196 -15.066 12.992 1.00 40.97 273 PHE A C 1
ATOM 2242 O O . PHE A 1 273 ? -2.226 -14.954 11.764 1.00 40.97 273 PHE A O 1
ATOM 2249 N N . ILE A 1 274 ? -2.491 -14.038 13.796 1.00 50.66 274 ILE A N 1
ATOM 2250 C CA . ILE A 1 274 ? -2.553 -12.646 13.342 1.00 50.66 274 ILE A CA 1
ATOM 2251 C C . ILE A 1 274 ? -1.190 -12.323 12.710 1.00 50.66 274 ILE A C 1
ATOM 2253 O O . ILE A 1 274 ? -0.177 -12.289 13.406 1.00 50.66 274 ILE A O 1
ATOM 2257 N N . LEU A 1 275 ? -1.166 -12.098 11.387 1.00 61.62 275 LEU A N 1
ATOM 2258 C CA . LEU A 1 275 ? 0.045 -11.745 10.625 1.00 61.62 275 LEU A CA 1
ATOM 2259 C C . LEU A 1 275 ? 0.841 -10.631 11.309 1.00 61.62 275 LEU A C 1
ATOM 2261 O O . LEU A 1 275 ? 2.062 -10.679 11.370 1.00 61.62 275 LEU A O 1
ATOM 2265 N N . ARG A 1 276 ? 0.122 -9.651 11.858 1.00 73.94 276 ARG A N 1
ATOM 2266 C CA . ARG A 1 276 ? 0.664 -8.476 12.530 1.00 73.94 276 ARG A CA 1
ATOM 2267 C C . ARG A 1 276 ? 0.576 -8.637 14.046 1.00 73.94 276 ARG A C 1
ATOM 2269 O O . ARG A 1 276 ? -0.488 -8.941 14.579 1.00 73.94 276 ARG A O 1
ATOM 2276 N N . ARG A 1 277 ? 1.672 -8.374 14.755 1.00 80.12 277 ARG A N 1
ATOM 2277 C CA . ARG A 1 277 ? 1.690 -8.356 16.229 1.00 80.12 277 ARG A CA 1
ATOM 2278 C C . ARG A 1 277 ? 1.561 -6.932 16.726 1.00 80.12 277 ARG A C 1
ATOM 2280 O O . ARG A 1 277 ? 2.037 -6.020 16.055 1.00 80.12 277 ARG A O 1
ATOM 2287 N N . GLU A 1 278 ? 0.929 -6.741 17.880 1.00 84.38 278 GLU A N 1
ATOM 2288 C CA . GLU A 1 278 ? 0.919 -5.425 18.518 1.00 84.38 278 GLU A CA 1
ATOM 2289 C C . GLU A 1 278 ? 2.361 -5.022 18.852 1.00 84.38 278 GLU A C 1
ATOM 2291 O O . GLU A 1 278 ? 3.111 -5.795 19.449 1.00 84.38 278 GLU A O 1
ATOM 2296 N N . VAL A 1 279 ? 2.756 -3.836 18.400 1.00 83.88 279 VAL A N 1
ATOM 2297 C CA . VAL A 1 279 ? 4.082 -3.260 18.608 1.00 83.88 279 VAL A CA 1
ATOM 2298 C C . VAL A 1 279 ? 3.909 -1.981 19.404 1.00 83.88 279 VAL A C 1
ATOM 2300 O O . VAL A 1 279 ? 3.246 -1.041 18.955 1.00 83.88 279 VAL A O 1
ATOM 2303 N N . ASP A 1 280 ? 4.554 -1.923 20.566 1.00 84.31 280 ASP A N 1
ATOM 2304 C CA . ASP A 1 280 ? 4.729 -0.660 21.265 1.00 84.31 280 ASP A CA 1
ATOM 2305 C C . ASP A 1 280 ? 5.828 0.131 20.560 1.00 84.31 280 ASP A C 1
ATOM 2307 O O . ASP A 1 280 ? 7.020 -0.113 20.738 1.00 84.31 280 ASP A O 1
ATOM 2311 N N . LEU A 1 281 ? 5.411 1.077 19.723 1.00 82.38 281 LEU A N 1
ATOM 2312 C CA . LEU A 1 281 ? 6.334 1.892 18.952 1.00 82.38 281 LEU A CA 1
ATOM 2313 C C . LEU A 1 281 ? 7.249 2.751 19.832 1.00 82.38 281 LEU A C 1
ATOM 2315 O O . LEU A 1 281 ? 8.287 3.151 19.338 1.00 82.38 281 LEU A O 1
ATOM 2319 N N . ASP A 1 282 ? 6.912 3.048 21.090 1.00 81.88 282 ASP A N 1
ATOM 2320 C CA . ASP A 1 282 ? 7.764 3.886 21.946 1.00 81.88 282 ASP A CA 1
ATOM 2321 C C . ASP A 1 282 ? 8.885 3.082 22.634 1.00 81.88 282 ASP A C 1
ATOM 2323 O O . ASP A 1 282 ? 9.906 3.655 23.011 1.00 81.88 282 ASP A O 1
ATOM 2327 N N . THR A 1 283 ? 8.728 1.761 22.772 1.00 80.50 283 THR A N 1
ATOM 2328 C CA . THR A 1 283 ? 9.678 0.897 23.503 1.00 80.50 283 THR A CA 1
ATOM 2329 C C . THR A 1 283 ? 10.300 -0.211 22.651 1.00 80.50 283 THR A C 1
ATOM 2331 O O . THR A 1 283 ? 11.404 -0.667 22.941 1.00 80.50 283 THR A O 1
ATOM 2334 N N . SER A 1 284 ? 9.644 -0.624 21.565 1.00 74.12 284 SER A N 1
ATOM 2335 C CA . SER A 1 284 ? 10.073 -1.725 20.688 1.00 74.12 284 SER A CA 1
ATOM 2336 C C . SER A 1 284 ? 10.988 -1.240 19.559 1.00 74.12 284 SER A C 1
ATOM 2338 O O . SER A 1 284 ? 10.751 -1.532 18.383 1.00 74.12 284 SER A O 1
ATOM 2340 N N . ILE A 1 285 ? 12.012 -0.457 19.905 1.00 71.81 285 ILE A N 1
ATOM 2341 C CA . ILE A 1 285 ? 12.999 0.044 18.942 1.00 71.81 285 ILE A CA 1
ATOM 2342 C C . ILE A 1 285 ? 13.802 -1.158 18.406 1.00 71.81 285 ILE A C 1
ATOM 2344 O O . ILE A 1 285 ? 14.334 -1.924 19.215 1.00 71.81 285 ILE A O 1
ATOM 2348 N N . PRO A 1 286 ? 13.902 -1.361 17.075 1.00 67.81 286 PRO A N 1
ATOM 2349 C CA . PRO A 1 286 ? 14.688 -2.451 16.505 1.00 67.81 286 PRO A CA 1
ATOM 2350 C C . PRO A 1 286 ? 16.126 -2.421 17.028 1.00 67.81 286 PRO A C 1
ATOM 2352 O O . PRO A 1 286 ? 16.764 -1.366 17.039 1.00 67.81 286 PRO A O 1
ATOM 2355 N N . PHE A 1 287 ? 16.635 -3.574 17.472 1.00 56.62 287 PHE A N 1
ATOM 2356 C CA . PHE A 1 287 ? 17.982 -3.675 18.030 1.00 56.62 287 PHE A CA 1
ATOM 2357 C C . PHE A 1 287 ? 19.002 -3.382 16.929 1.00 56.62 287 PHE A C 1
ATOM 2359 O O . PHE A 1 287 ? 19.225 -4.196 16.033 1.00 56.62 287 PHE A O 1
ATOM 2366 N N . TRP A 1 288 ? 19.621 -2.209 16.990 1.00 52.28 288 TRP A N 1
ATOM 2367 C CA . TRP A 1 288 ? 20.721 -1.861 16.108 1.00 52.28 288 TRP A CA 1
ATOM 2368 C C . TRP A 1 288 ? 22.005 -2.332 16.791 1.00 52.28 288 TRP A C 1
ATOM 2370 O O . TRP A 1 288 ? 22.326 -1.874 17.887 1.00 52.28 288 TRP A O 1
ATOM 2380 N N . LYS A 1 289 ? 22.717 -3.302 16.204 1.00 42.72 289 LYS A N 1
ATOM 2381 C CA . LYS A 1 289 ? 24.063 -3.640 16.678 1.00 42.72 289 LYS A CA 1
ATOM 2382 C C . LYS A 1 289 ? 24.970 -2.456 16.348 1.00 42.72 289 LYS A C 1
ATOM 2384 O O . LYS A 1 289 ? 25.526 -2.394 15.258 1.00 42.72 289 LYS A O 1
ATOM 2389 N N . GLU A 1 290 ? 25.121 -1.521 17.277 1.00 42.28 290 GLU A N 1
ATOM 2390 C CA . GLU A 1 290 ? 26.358 -0.753 17.332 1.00 42.28 290 GLU A CA 1
ATOM 2391 C C . GLU A 1 290 ? 27.451 -1.772 17.673 1.00 42.28 290 GLU A C 1
ATOM 2393 O O . GLU A 1 290 ? 27.472 -2.315 18.780 1.00 42.28 290 GLU A O 1
ATOM 2398 N N . GLU A 1 291 ? 28.306 -2.129 16.710 1.00 36.84 291 GLU A N 1
ATOM 2399 C CA . GLU A 1 291 ? 29.543 -2.812 17.080 1.00 36.84 291 GLU A CA 1
ATOM 2400 C C . GLU A 1 291 ? 30.268 -1.906 18.083 1.00 36.84 291 GLU A C 1
ATOM 2402 O O . GLU A 1 291 ? 30.423 -0.708 17.810 1.00 36.84 291 GLU A O 1
ATOM 2407 N N . PRO A 1 292 ? 30.666 -2.419 19.262 1.00 35.56 292 PRO A N 1
ATOM 2408 C CA . PRO A 1 292 ? 31.390 -1.607 20.221 1.00 35.56 292 PRO A CA 1
ATOM 2409 C C . PRO A 1 292 ? 32.624 -1.049 19.519 1.00 35.56 292 PRO A C 1
ATOM 2411 O O . PRO A 1 292 ? 33.358 -1.795 18.869 1.00 35.56 292 PRO A O 1
ATOM 2414 N N . ALA A 1 293 ? 32.827 0.267 19.630 1.00 42.22 293 ALA A N 1
ATOM 2415 C CA . ALA A 1 293 ? 34.024 0.919 19.125 1.00 42.22 293 ALA A CA 1
ATOM 2416 C C . ALA A 1 293 ? 35.231 0.120 19.615 1.00 42.22 293 ALA A C 1
ATOM 2418 O O . ALA A 1 293 ? 35.437 0.007 20.821 1.00 42.22 293 ALA A O 1
ATOM 2419 N N . ASN A 1 294 ? 35.960 -0.495 18.682 1.00 38.09 294 ASN A N 1
ATOM 2420 C CA . ASN A 1 294 ? 37.094 -1.341 19.003 1.00 38.09 294 ASN A CA 1
ATOM 2421 C C . ASN A 1 294 ? 38.097 -0.497 19.813 1.00 38.09 294 ASN A C 1
ATOM 2423 O O . ASN A 1 294 ? 38.681 0.430 19.247 1.00 38.09 294 ASN A O 1
ATOM 2427 N N . PRO A 1 295 ? 38.300 -0.765 21.116 1.00 43.06 295 PRO A N 1
ATOM 2428 C CA . PRO A 1 295 ? 39.193 0.044 21.942 1.00 43.06 295 PRO A CA 1
ATOM 2429 C C . PRO A 1 295 ? 40.670 -0.167 21.571 1.00 43.06 295 PRO A C 1
ATOM 2431 O O . PRO A 1 295 ? 41.546 0.463 22.147 1.00 43.06 295 PRO A O 1
ATOM 2434 N N . ALA A 1 296 ? 40.968 -1.035 20.598 1.00 40.69 296 ALA A N 1
ATOM 2435 C CA . ALA A 1 296 ? 42.321 -1.336 20.143 1.00 40.69 296 ALA A CA 1
ATOM 2436 C C . ALA A 1 296 ? 42.929 -0.301 19.167 1.00 40.69 296 ALA A C 1
ATOM 2438 O O . ALA A 1 296 ? 43.987 -0.568 18.602 1.00 40.69 296 ALA A O 1
ATOM 2439 N N . LEU A 1 297 ? 42.290 0.856 18.940 1.00 45.94 297 LEU A N 1
ATOM 2440 C CA . LEU A 1 297 ? 42.815 1.932 18.078 1.00 45.94 297 LEU A CA 1
ATOM 2441 C C . LEU A 1 297 ? 42.787 3.331 18.734 1.00 45.94 297 LEU A C 1
ATOM 2443 O O . LEU A 1 297 ? 42.690 4.335 18.027 1.00 45.94 297 LEU A O 1
ATOM 2447 N N . SER A 1 298 ? 42.886 3.408 20.066 1.00 36.50 298 SER A N 1
ATOM 2448 C CA . SER A 1 298 ? 43.176 4.656 20.799 1.00 36.50 298 SER A CA 1
ATOM 2449 C C . SER A 1 298 ? 44.585 4.662 21.368 1.00 36.50 298 SER A C 1
ATOM 2451 O O . SER A 1 298 ? 44.898 3.676 22.075 1.00 36.50 298 SER A O 1
#

Secondary structure (DSSP, 8-state):
-PPPHHHHHHHHHHHHHHH-HHHHHHHHHHHHHHHHHHHTTS---HHHHHTT-HHHHHHHHHHHHTTS-HHHHHHTT-S--SHHHHHHHHHHHHHHHHHHHHHHHTT-EEEEE-SSS-SEEEEETTEEEEEEEEEE---------S---TTS-TT-SHHHHHHHHHHHHHHHHHHHHHHHHHHHTT--S-SEEEEEEEE--GGGGSHHHHHHHHHHHHHHHTT-SS---SEEEEE-SSS-EEEEE--SSGGG-EEEEE-----GGG----S---SSEE--TTT-----------GGG-

Mean predicted aligned error: 10.32 Å

Solvent-accessible surface area (backbone atoms only — not comparable to full-atom values): 17438 Å² total; per-residue (Å²): 134,85,75,50,72,68,58,51,51,52,49,50,55,59,52,33,63,75,73,24,59,60,45,35,74,77,40,39,72,62,50,54,55,44,53,58,46,37,75,69,74,77,49,84,55,62,45,58,65,66,49,76,47,51,68,63,50,27,56,46,45,65,70,36,51,87,62,67,44,62,61,66,50,50,57,75,50,60,91,55,83,52,57,72,61,35,34,55,40,52,45,48,40,47,41,48,54,52,47,50,43,51,40,49,75,71,61,42,40,78,60,39,79,44,85,88,65,31,48,32,34,32,33,45,95,93,39,48,34,34,30,39,70,43,68,47,94,63,74,80,75,71,78,79,72,88,61,90,49,94,77,50,48,87,68,51,54,70,71,54,42,47,67,60,44,55,59,54,49,50,62,54,50,45,62,52,49,52,61,52,36,60,45,31,70,74,55,83,72,94,50,50,32,30,41,34,38,30,34,74,36,78,66,47,73,40,67,61,53,40,50,54,48,51,47,50,56,58,56,54,65,73,68,50,92,75,79,52,58,48,32,38,36,38,31,42,54,66,42,67,25,36,37,36,47,57,45,98,46,75,92,55,42,46,36,25,39,21,86,65,69,70,62,74,89,77,60,78,81,77,87,87,76,67,79,44,44,82,49,56,74,91,76,64,67,74,87,72,84,67,67,75,79,69,77,90,80,117

Sequence (298 aa):
MEISAENAIQLIADLWANKFPLVQKYFGENLSSLLKAMQGNQFNGRFVEASFFPEALEARLNRIEVVGQTKAILDEVGTIQNPTKLDARLLDAWAELRTIDQLRKEKFVEIHKVEETADLTASKVGRNYAFQVVRINKLLKTKTGKFENQNRSPYGAISDIHKRLDDLISEYFWNAIERKNLKYKKWMQKSIRCIVIVSSDKELQDEMIRHISCQQIRNGIHLLEKRYFDELIWLPDTGNGAWFKIGNKRQQTQCFADWKDIPDEIRISDEDFILRREVDLDTSIPFWKEEPANPALS

Foldseek 3Di:
DDQPLVNVLVVVLVCCVPPQVLCCVQCVVLLNLLSVVVVVVPDDQVLNVLCPPSVVVSVLCVQQVVVVCLVVLSVVLPDDNDNVSSSVSVVQSVQVSVVSSLCVVQVWAPWDADDQQARIWTDDPRAIEGEHEFEQPDELPQPCPDPPPVLADSNGDLVSLLVSLLVVLCVGVVVRVVVSQVSLVPPDDPHQYEYEYEYAYPVLLDPQNLLSSVVSVLVVVLVDPDGSHQKYHYHYNDWSHWIWRDDNDSVPIWIWGASDNDPPVVDDDDDDPPNTHTDPSVPNRPDDPSPPPPPVPD

Nearest PDB structures (foldseek):
  4tkd-assembly1_A  TM=8.038E-01  e=4.162E-01  Saccharolobus solfataricus P2
  6hiy-assembly1_CK  TM=3.123E-01  e=4.176E+00  Trypanosoma brucei brucei
  6hiw-assembly1_CK  TM=4.160E-01  e=9.515E+00  Trypanosoma brucei brucei
  7aor-assembly1_f  TM=2.444E-01  e=3.353E+00  Trypanosoma cruzi strain CL Brener

Radius of gyration: 20.79 Å; Cα contacts (8 Å, |Δi|>4): 399; chains: 1; bounding box: 66×43×52 Å